Protein AF-A0A933VIP7-F1 (afdb_monomer_lite)

pLDDT: mean 84.83, std 12.16, range [36.06, 98.44]

Radius of gyration: 21.1 Å; chains: 1; bounding box: 60×35×62 Å

Structure (mmCIF, N/CA/C/O backbone):
data_AF-A0A933VIP7-F1
#
_entry.id   AF-A0A933VIP7-F1
#
loop_
_atom_site.group_PDB
_atom_site.id
_atom_site.type_symbol
_atom_site.label_atom_id
_atom_site.label_alt_id
_atom_site.label_comp_id
_atom_site.label_asym_id
_atom_site.label_entity_id
_atom_site.label_seq_id
_atom_site.pdbx_PDB_ins_code
_atom_site.Cartn_x
_atom_site.Cartn_y
_atom_site.Cartn_z
_atom_site.occupancy
_atom_site.B_iso_or_equiv
_atom_site.auth_seq_id
_atom_site.auth_comp_id
_atom_site.auth_asym_id
_atom_site.auth_atom_id
_atom_site.pdbx_PDB_model_num
ATOM 1 N N . MET A 1 1 ? 16.934 -2.706 -34.274 1.00 62.00 1 MET A N 1
ATOM 2 C CA . MET A 1 1 ? 16.932 -4.120 -33.848 1.00 62.00 1 MET A CA 1
ATOM 3 C C . MET A 1 1 ? 16.064 -4.159 -32.604 1.00 62.00 1 MET A C 1
ATOM 5 O O . MET A 1 1 ? 16.19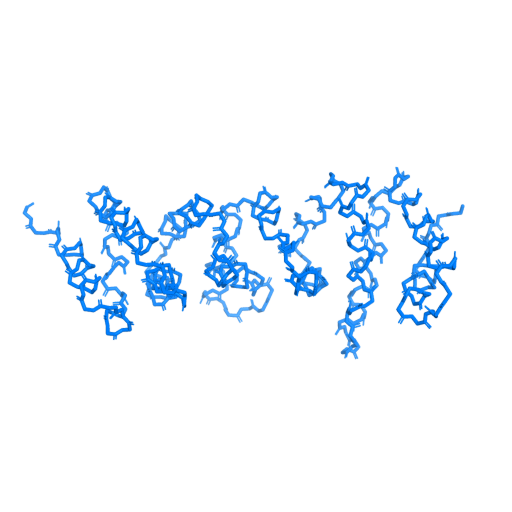1 -3.220 -31.832 1.00 62.00 1 MET A O 1
ATOM 9 N N . ALA A 1 2 ? 15.119 -5.093 -32.472 1.00 72.69 2 ALA A N 1
ATOM 10 C CA . ALA A 1 2 ? 14.344 -5.194 -31.230 1.00 72.69 2 ALA A CA 1
ATOM 11 C C . ALA A 1 2 ? 15.287 -5.628 -30.100 1.00 72.69 2 ALA A C 1
ATOM 13 O O . ALA A 1 2 ? 16.163 -6.455 -30.360 1.00 72.69 2 ALA A O 1
ATOM 14 N N . LEU A 1 3 ? 15.144 -5.050 -28.905 1.00 76.44 3 LEU A N 1
ATOM 15 C CA . LEU A 1 3 ? 15.930 -5.450 -27.739 1.00 76.44 3 LEU A CA 1
ATOM 16 C C . LEU A 1 3 ? 15.613 -6.912 -27.414 1.00 76.44 3 LEU A C 1
ATOM 18 O O . LEU A 1 3 ? 14.462 -7.240 -27.169 1.00 76.44 3 LEU A O 1
ATOM 22 N N . ASP A 1 4 ? 16.586 -7.809 -27.443 1.00 82.88 4 ASP A N 1
ATOM 23 C CA . ASP A 1 4 ? 16.390 -9.159 -26.917 1.00 82.88 4 ASP A CA 1
ATOM 24 C C . ASP A 1 4 ? 16.966 -9.257 -25.504 1.00 82.88 4 ASP A C 1
ATOM 26 O O . ASP A 1 4 ? 17.589 -8.324 -24.995 1.00 82.88 4 ASP A O 1
ATOM 30 N N . ARG A 1 5 ? 16.736 -10.394 -24.850 1.00 75.88 5 ARG A N 1
ATOM 31 C CA . ARG A 1 5 ? 17.234 -10.635 -23.500 1.00 75.88 5 ARG A CA 1
ATOM 32 C C . ARG A 1 5 ? 18.752 -10.515 -23.411 1.00 75.88 5 ARG A C 1
ATOM 34 O O . ARG A 1 5 ? 19.242 -9.890 -22.485 1.00 75.88 5 ARG A O 1
ATOM 41 N N . THR A 1 6 ? 19.493 -11.095 -24.355 1.00 82.38 6 THR A N 1
ATOM 42 C CA . THR A 1 6 ? 20.961 -11.029 -24.336 1.00 82.38 6 THR A CA 1
ATOM 43 C C . THR A 1 6 ? 21.427 -9.581 -24.346 1.00 82.38 6 THR A C 1
ATOM 45 O O . THR A 1 6 ? 22.337 -9.224 -23.602 1.00 82.38 6 THR A O 1
ATOM 48 N N . ARG A 1 7 ? 20.760 -8.729 -25.128 1.00 82.38 7 ARG A N 1
ATOM 49 C CA . ARG A 1 7 ? 21.041 -7.301 -25.133 1.00 82.38 7 ARG A CA 1
ATOM 50 C C . ARG A 1 7 ? 20.606 -6.609 -23.840 1.00 82.38 7 ARG A C 1
ATOM 52 O O . ARG A 1 7 ? 21.348 -5.758 -23.370 1.00 82.38 7 ARG A O 1
ATOM 59 N N . LEU A 1 8 ? 19.461 -6.964 -23.252 1.00 75.94 8 LEU A N 1
ATOM 60 C CA . LEU A 1 8 ? 19.048 -6.428 -21.948 1.00 75.94 8 LEU A CA 1
ATOM 61 C C . LEU A 1 8 ? 20.066 -6.781 -20.854 1.00 75.94 8 LEU A C 1
ATOM 63 O O . LEU A 1 8 ? 20.499 -5.885 -20.138 1.00 75.94 8 LEU A O 1
ATOM 67 N N . ASP A 1 9 ? 20.495 -8.042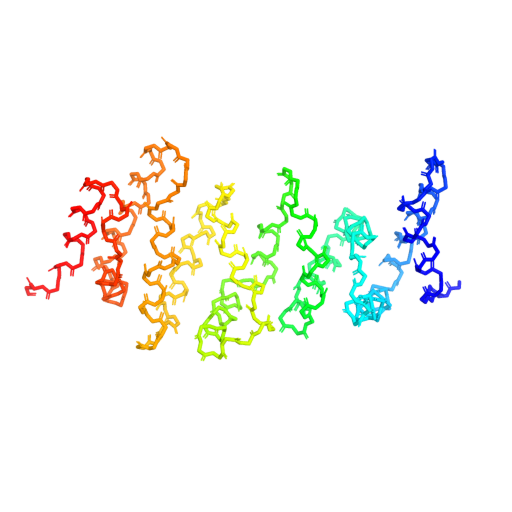 -20.778 1.00 76.94 9 ASP A N 1
ATOM 68 C CA . ASP A 1 9 ? 21.509 -8.506 -19.829 1.00 76.94 9 ASP A CA 1
ATOM 69 C C . ASP A 1 9 ? 22.816 -7.719 -20.027 1.00 76.94 9 ASP A C 1
ATOM 71 O O . ASP A 1 9 ? 23.388 -7.207 -19.069 1.00 76.94 9 ASP A O 1
ATOM 75 N N . GLU A 1 10 ? 23.277 -7.542 -21.270 1.00 78.81 10 GLU A N 1
ATOM 76 C CA . GLU A 1 10 ? 24.458 -6.717 -21.559 1.00 78.81 10 GLU A CA 1
ATOM 77 C C . GLU A 1 10 ? 24.317 -5.276 -21.056 1.00 78.81 10 GLU A C 1
ATOM 79 O O . GLU A 1 10 ? 25.296 -4.715 -20.573 1.00 78.81 10 GLU A O 1
ATOM 84 N N . LEU A 1 11 ? 23.136 -4.667 -21.183 1.00 74.81 11 LEU A N 1
ATOM 85 C CA . LEU A 1 11 ? 22.896 -3.286 -20.760 1.00 74.81 11 LEU A CA 1
ATOM 86 C C . LEU A 1 11 ? 22.838 -3.171 -19.229 1.00 74.81 11 LEU A C 1
ATOM 88 O O . LEU A 1 11 ? 23.508 -2.308 -18.672 1.00 74.81 11 LEU A O 1
ATOM 92 N N . VAL A 1 12 ? 22.127 -4.089 -18.566 1.00 70.06 12 VAL A N 1
ATOM 93 C CA . VAL A 1 12 ? 22.031 -4.195 -17.098 1.00 70.06 12 VAL A CA 1
ATOM 94 C C . VAL A 1 12 ? 23.409 -4.405 -16.465 1.00 70.06 12 VAL A C 1
ATOM 96 O O . VAL A 1 12 ? 23.805 -3.700 -15.540 1.00 70.06 12 VAL A O 1
ATOM 99 N N . TRP A 1 13 ? 24.191 -5.352 -16.988 1.00 65.88 13 TRP A N 1
ATOM 100 C CA . TRP A 1 13 ? 25.504 -5.677 -16.427 1.00 65.88 13 TRP A CA 1
ATOM 101 C C . TRP A 1 13 ? 26.582 -4.645 -16.763 1.00 65.88 13 TRP A C 1
ATOM 103 O O . TRP A 1 13 ? 27.585 -4.567 -16.054 1.00 65.88 13 TRP A O 1
ATOM 113 N N . VAL A 1 14 ? 26.405 -3.855 -17.828 1.00 62.62 14 VAL A N 1
ATOM 114 C CA . VAL A 1 14 ? 27.278 -2.708 -18.107 1.00 62.62 14 VAL A CA 1
ATOM 115 C C . VAL A 1 14 ? 27.127 -1.640 -17.033 1.00 62.62 14 VAL A C 1
ATOM 117 O O . VAL A 1 14 ? 28.137 -1.061 -16.663 1.00 62.62 14 VAL A O 1
ATOM 120 N N . GLU A 1 15 ? 25.929 -1.417 -16.506 1.00 56.62 15 GLU A N 1
ATOM 121 C CA . GLU A 1 15 ? 25.710 -0.468 -15.411 1.00 56.62 15 GLU A CA 1
ATOM 122 C C . GLU A 1 15 ? 26.200 -1.012 -14.064 1.00 56.62 15 GLU A C 1
ATOM 124 O O . GLU A 1 15 ? 26.902 -0.330 -13.330 1.00 56.62 15 GLU A O 1
ATOM 129 N N . ALA A 1 16 ? 25.938 -2.285 -13.763 1.00 58.78 16 ALA A N 1
ATOM 130 C CA . ALA A 1 16 ? 26.316 -2.854 -12.469 1.00 58.78 16 ALA A CA 1
ATOM 131 C C . ALA A 1 16 ? 27.841 -3.021 -12.253 1.00 58.78 16 ALA A C 1
ATOM 133 O O . ALA A 1 16 ? 28.280 -3.212 -11.118 1.00 58.78 16 ALA A O 1
ATOM 134 N N . LEU A 1 17 ? 28.660 -3.030 -13.317 1.00 55.44 17 LEU A N 1
ATOM 135 C CA . LEU A 1 17 ? 30.071 -3.462 -13.255 1.00 55.44 17 LEU A CA 1
ATOM 136 C C . LEU A 1 17 ? 31.086 -2.511 -13.916 1.00 55.44 17 LEU A C 1
ATOM 138 O O . LEU A 1 17 ? 32.272 -2.852 -13.975 1.00 55.44 17 LEU A O 1
ATOM 142 N N . SER A 1 18 ? 30.669 -1.367 -14.462 1.00 63.84 18 SER A N 1
ATOM 143 C CA . SER A 1 18 ? 31.554 -0.480 -15.228 1.00 63.84 18 SER A CA 1
ATOM 144 C C . SER A 1 18 ? 32.018 0.722 -14.405 1.00 63.84 18 SER A C 1
ATOM 146 O O . SER A 1 18 ? 31.216 1.530 -13.984 1.00 63.84 18 SER A O 1
ATOM 148 N N . ASP A 1 19 ? 33.331 0.940 -14.288 1.00 72.50 19 ASP A N 1
ATOM 149 C CA . ASP A 1 19 ? 33.866 2.237 -13.821 1.00 72.50 19 ASP A CA 1
ATOM 150 C C . ASP A 1 19 ? 33.808 3.328 -14.928 1.00 72.50 19 ASP A C 1
ATOM 152 O O . ASP A 1 19 ? 34.304 4.445 -14.756 1.00 72.50 19 ASP A O 1
ATOM 156 N N . ASP A 1 20 ? 33.272 2.998 -16.111 1.00 80.62 20 ASP A N 1
ATOM 157 C CA . ASP A 1 20 ? 33.180 3.877 -17.283 1.00 80.62 20 ASP A CA 1
ATOM 158 C C . ASP A 1 20 ? 31.765 4.449 -17.455 1.00 80.62 20 ASP A C 1
ATOM 160 O O . ASP A 1 20 ? 30.921 3.864 -18.141 1.00 80.62 20 ASP A O 1
ATOM 164 N N . GLN A 1 21 ? 31.563 5.647 -16.897 1.00 72.38 21 GLN A N 1
ATOM 165 C CA . GLN A 1 21 ? 30.331 6.441 -16.994 1.00 72.38 21 GLN A CA 1
ATOM 166 C C . GLN A 1 21 ? 29.826 6.607 -18.436 1.00 72.38 21 GLN A C 1
ATOM 168 O O . GLN A 1 21 ? 28.627 6.630 -18.685 1.00 72.38 21 GLN A O 1
ATOM 173 N N . THR A 1 22 ? 30.726 6.701 -19.423 1.00 76.62 22 THR A N 1
ATOM 174 C CA . THR A 1 22 ? 30.314 6.908 -20.825 1.00 76.62 22 THR A CA 1
ATOM 175 C C . THR A 1 22 ? 29.572 5.687 -21.361 1.00 76.62 22 THR A C 1
ATOM 177 O O . THR A 1 22 ? 28.673 5.802 -22.197 1.00 76.62 22 THR A O 1
ATOM 180 N N . ARG A 1 23 ? 29.971 4.498 -20.903 1.00 72.88 23 ARG A N 1
ATOM 181 C CA . ARG A 1 23 ? 29.375 3.233 -21.316 1.00 72.88 23 ARG A CA 1
ATOM 182 C C . ARG A 1 23 ? 28.020 3.013 -20.647 1.00 72.88 23 ARG A C 1
ATOM 184 O O . ARG A 1 23 ? 27.108 2.539 -21.322 1.00 72.88 23 ARG A O 1
ATOM 191 N N . GLU A 1 24 ? 27.893 3.399 -19.382 1.00 70.00 24 GLU A N 1
ATOM 192 C CA . GLU A 1 24 ? 26.621 3.417 -18.648 1.00 70.00 24 GLU A CA 1
ATOM 193 C C . GLU A 1 24 ? 25.622 4.365 -19.313 1.00 70.00 24 GLU A C 1
ATOM 195 O O . GLU A 1 24 ? 24.533 3.943 -19.691 1.00 70.00 24 GLU A O 1
ATOM 200 N N . ASP A 1 25 ? 26.028 5.610 -19.585 1.00 72.44 25 ASP A N 1
ATOM 201 C CA . ASP A 1 25 ? 25.178 6.612 -20.235 1.00 72.44 25 ASP A CA 1
ATOM 202 C C . ASP A 1 25 ? 24.679 6.129 -21.610 1.00 72.44 25 ASP A C 1
ATOM 204 O O . ASP A 1 25 ? 23.525 6.352 -21.988 1.00 72.44 25 ASP A O 1
ATOM 208 N N . ALA A 1 26 ? 25.538 5.443 -22.373 1.00 77.81 26 ALA A N 1
ATOM 209 C CA . ALA A 1 26 ? 25.178 4.874 -23.669 1.00 77.81 26 ALA A CA 1
ATOM 210 C C . ALA A 1 26 ? 24.206 3.691 -23.542 1.00 77.81 26 ALA A C 1
ATOM 212 O O . ALA A 1 26 ? 23.255 3.600 -24.323 1.00 77.81 26 ALA A O 1
ATOM 213 N N . ALA A 1 27 ? 24.429 2.803 -22.567 1.00 75.75 27 ALA A N 1
ATOM 214 C CA . ALA A 1 27 ? 23.532 1.688 -22.292 1.00 75.75 27 ALA A CA 1
ATOM 215 C C . ALA A 1 27 ? 22.149 2.191 -21.859 1.00 75.75 27 ALA A C 1
ATOM 217 O O . ALA A 1 27 ? 21.120 1.759 -22.382 1.00 75.75 27 ALA A O 1
ATOM 218 N N . MET A 1 28 ? 22.139 3.198 -20.990 1.00 72.56 28 MET A N 1
ATOM 219 C CA . MET A 1 28 ? 20.933 3.842 -20.512 1.00 72.56 28 MET A CA 1
ATOM 220 C C . MET A 1 28 ? 20.160 4.516 -21.648 1.00 72.56 28 MET A C 1
ATOM 222 O O . MET A 1 28 ? 18.957 4.313 -21.802 1.00 72.56 28 MET A O 1
ATOM 226 N N . ALA A 1 29 ? 20.845 5.258 -22.522 1.00 79.00 29 ALA A N 1
ATOM 227 C CA . ALA A 1 29 ? 20.218 5.871 -23.691 1.00 79.00 29 ALA A CA 1
ATOM 228 C C . ALA A 1 29 ? 19.562 4.834 -24.625 1.00 79.00 29 ALA A C 1
ATOM 230 O O . ALA A 1 29 ? 18.497 5.099 -25.190 1.00 79.00 29 ALA A O 1
ATOM 231 N N . GLU A 1 30 ? 20.164 3.650 -24.776 1.00 81.12 30 GLU A N 1
ATOM 232 C CA . GLU A 1 30 ? 19.599 2.552 -25.564 1.00 81.12 30 GLU A CA 1
ATOM 233 C C . GLU A 1 30 ? 18.343 1.960 -24.912 1.00 81.12 30 GLU A C 1
ATOM 235 O O . GLU A 1 30 ? 17.322 1.813 -25.592 1.00 81.12 30 GLU A O 1
ATOM 240 N N . LEU A 1 31 ? 18.372 1.708 -23.598 1.00 75.75 31 LEU A N 1
ATOM 241 C CA . LEU A 1 31 ? 17.200 1.262 -22.836 1.00 75.75 31 LEU A CA 1
ATOM 242 C C . LEU A 1 31 ? 16.044 2.258 -22.954 1.00 75.75 31 LEU A C 1
ATOM 244 O O . LEU A 1 31 ? 14.908 1.871 -23.229 1.00 75.75 31 LEU A O 1
ATOM 248 N N . MET A 1 32 ? 16.330 3.554 -22.827 1.00 74.94 32 MET A N 1
ATOM 249 C CA . MET A 1 32 ? 15.322 4.611 -22.951 1.00 74.94 32 MET A CA 1
ATOM 250 C C . MET A 1 32 ? 14.742 4.706 -24.362 1.00 74.94 32 MET A C 1
ATOM 252 O O . MET A 1 32 ? 13.537 4.931 -24.533 1.00 74.94 32 MET A O 1
ATOM 256 N N . ALA A 1 33 ? 15.565 4.481 -25.387 1.00 81.44 33 ALA A N 1
ATOM 257 C CA . ALA A 1 33 ? 15.099 4.412 -26.765 1.00 81.44 33 ALA A CA 1
ATOM 258 C C . ALA A 1 33 ? 14.208 3.183 -27.022 1.00 81.44 33 ALA A C 1
ATOM 260 O O . ALA A 1 33 ? 13.266 3.280 -27.813 1.00 81.44 33 ALA A O 1
ATOM 261 N N . GLU A 1 34 ? 14.470 2.039 -26.379 1.00 77.75 34 GLU A N 1
ATOM 262 C CA . GLU A 1 34 ? 13.590 0.863 -26.439 1.00 77.75 34 GLU A CA 1
ATOM 263 C C . GLU A 1 34 ? 12.271 1.104 -25.701 1.00 77.75 34 GLU A C 1
ATOM 265 O O . GLU A 1 34 ? 11.210 0.923 -26.297 1.00 77.75 34 GLU A O 1
ATOM 270 N N . ALA A 1 35 ? 12.331 1.594 -24.457 1.00 71.19 35 ALA A N 1
ATOM 271 C CA . ALA A 1 35 ? 11.160 1.884 -23.624 1.00 71.19 35 ALA A CA 1
ATOM 272 C C . ALA A 1 35 ? 10.173 2.825 -24.325 1.00 71.19 35 ALA A C 1
ATOM 274 O O . ALA A 1 35 ? 8.959 2.655 -24.244 1.00 71.19 35 ALA A O 1
ATOM 275 N N . THR A 1 36 ? 10.706 3.803 -25.060 1.00 76.62 36 THR A N 1
ATOM 276 C CA . THR A 1 36 ? 9.913 4.759 -25.843 1.00 76.62 36 THR A CA 1
ATOM 277 C C . THR A 1 36 ? 9.276 4.124 -27.081 1.00 76.62 36 THR A C 1
ATOM 279 O O . THR A 1 36 ? 8.239 4.590 -27.553 1.00 76.62 36 THR A O 1
ATOM 282 N N . ARG A 1 37 ? 9.900 3.089 -27.649 1.00 82.75 37 ARG A N 1
ATOM 283 C CA . ARG A 1 37 ? 9.469 2.476 -28.908 1.00 82.75 37 ARG A CA 1
ATOM 284 C C . ARG A 1 37 ? 8.394 1.421 -28.699 1.00 82.75 37 ARG A C 1
ATOM 286 O O . ARG A 1 37 ? 7.419 1.415 -29.445 1.00 82.75 37 ARG A O 1
ATOM 293 N N . ASP A 1 38 ? 8.609 0.521 -27.744 1.00 84.00 38 ASP A N 1
ATOM 294 C CA . ASP A 1 38 ? 7.741 -0.630 -27.506 1.00 84.00 38 ASP A CA 1
ATOM 295 C C . ASP A 1 38 ? 7.832 -1.078 -26.043 1.00 84.00 38 ASP A C 1
ATOM 297 O O . ASP A 1 38 ? 8.639 -1.925 -25.657 1.00 84.00 38 ASP A O 1
ATOM 301 N N . ILE A 1 39 ? 7.005 -0.456 -25.204 1.00 77.62 39 ILE A N 1
ATOM 302 C CA . ILE A 1 39 ? 7.029 -0.722 -23.770 1.00 77.62 39 ILE A CA 1
ATOM 303 C C . ILE A 1 39 ? 6.507 -2.113 -23.410 1.00 77.62 39 ILE A C 1
ATOM 305 O O . ILE A 1 39 ? 6.960 -2.697 -22.428 1.00 77.62 39 ILE A O 1
ATOM 309 N N . ASP A 1 40 ? 5.568 -2.650 -24.189 1.00 80.94 40 ASP A N 1
ATOM 310 C CA . ASP A 1 40 ? 5.009 -3.978 -23.937 1.00 80.94 40 ASP A CA 1
ATOM 311 C C . ASP A 1 40 ? 6.093 -5.035 -24.171 1.00 80.94 40 ASP A C 1
ATOM 313 O O . ASP A 1 40 ? 6.260 -5.949 -23.362 1.00 80.94 40 ASP A O 1
ATOM 317 N N . HIS A 1 41 ? 6.889 -4.850 -25.228 1.00 83.50 41 HIS A N 1
ATOM 318 C CA . HIS A 1 41 ? 8.067 -5.666 -25.491 1.00 83.50 41 HIS A CA 1
ATOM 319 C C . HIS A 1 41 ? 9.118 -5.537 -24.384 1.00 83.50 41 HIS A C 1
ATOM 321 O O . HIS A 1 41 ? 9.523 -6.551 -23.821 1.00 83.50 41 HIS A O 1
ATOM 327 N N . LEU A 1 42 ? 9.506 -4.317 -23.994 1.00 79.50 42 LEU A N 1
ATOM 328 C CA . LEU A 1 42 ? 10.475 -4.118 -22.907 1.00 79.50 42 LEU A CA 1
ATOM 329 C C . LEU A 1 42 ? 10.002 -4.751 -21.589 1.00 79.50 42 LEU A C 1
ATOM 331 O O . LEU A 1 42 ? 10.780 -5.408 -20.904 1.00 79.50 42 LEU A O 1
ATOM 335 N N . THR A 1 43 ? 8.718 -4.600 -21.265 1.00 79.94 43 THR A N 1
ATOM 336 C CA . THR A 1 43 ? 8.096 -5.214 -20.086 1.00 79.94 43 THR A CA 1
ATOM 337 C C . THR A 1 43 ? 8.198 -6.735 -20.137 1.00 79.94 43 THR A C 1
ATOM 339 O O . THR A 1 43 ? 8.566 -7.361 -19.146 1.00 79.94 43 THR A O 1
ATOM 342 N N . ALA A 1 44 ? 7.909 -7.344 -21.290 1.00 82.94 44 ALA A N 1
ATOM 343 C CA . ALA A 1 44 ? 8.020 -8.787 -21.461 1.00 82.94 44 ALA A CA 1
ATOM 344 C C . ALA A 1 44 ? 9.465 -9.278 -21.285 1.00 82.94 44 ALA A C 1
ATOM 346 O O . ALA A 1 44 ? 9.676 -10.280 -20.603 1.00 82.94 44 ALA A O 1
ATOM 347 N N . VAL A 1 45 ? 10.447 -8.564 -21.847 1.00 81.50 45 VAL A N 1
ATOM 348 C CA . VAL A 1 45 ? 11.872 -8.907 -21.701 1.00 81.50 45 VAL A CA 1
ATOM 349 C C . VAL A 1 45 ? 12.323 -8.756 -20.242 1.00 81.50 45 VAL A C 1
ATOM 351 O O . VAL A 1 45 ? 12.993 -9.647 -19.729 1.00 81.50 45 VAL A O 1
ATOM 354 N N . LEU A 1 46 ? 11.906 -7.692 -19.544 1.00 80.56 46 L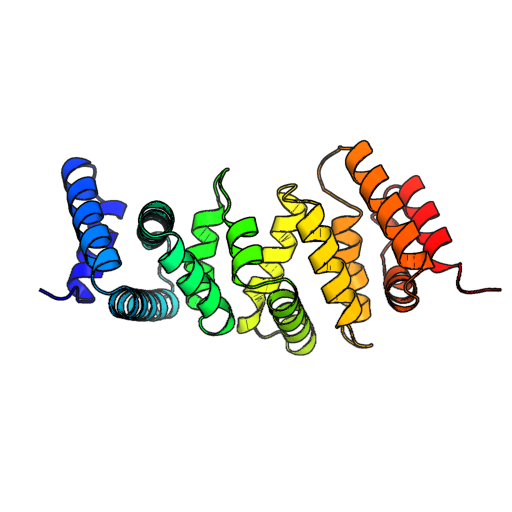EU A N 1
ATOM 355 C CA . LEU A 1 46 ? 12.204 -7.493 -18.119 1.00 80.56 46 LEU A CA 1
ATOM 356 C C . LEU A 1 46 ? 11.623 -8.602 -17.244 1.00 80.56 46 LEU A C 1
ATOM 358 O O . LEU A 1 46 ? 12.325 -9.153 -16.404 1.00 80.56 46 LEU A O 1
ATOM 362 N N . LEU A 1 47 ? 10.352 -8.953 -17.444 1.00 81.75 47 LEU A N 1
ATOM 363 C CA . LEU A 1 47 ? 9.707 -10.011 -16.668 1.00 81.75 47 LEU A CA 1
ATOM 364 C C . LEU A 1 47 ? 10.350 -11.379 -16.911 1.00 81.75 47 LEU A C 1
ATOM 366 O O . LEU A 1 47 ? 10.489 -12.155 -15.968 1.00 81.75 47 LEU A O 1
ATOM 370 N N . ASP A 1 48 ? 10.736 -11.682 -18.152 1.00 82.44 48 ASP A N 1
ATOM 371 C CA . ASP A 1 48 ? 11.456 -12.918 -18.478 1.00 82.44 48 ASP A CA 1
ATOM 372 C C . ASP A 1 48 ? 12.789 -12.988 -17.722 1.00 82.44 48 ASP A C 1
ATOM 374 O O . ASP A 1 48 ? 13.069 -13.972 -17.035 1.00 82.44 48 ASP A O 1
ATOM 378 N N . ALA A 1 49 ? 13.548 -11.891 -17.752 1.00 79.12 49 ALA A N 1
ATOM 379 C CA . ALA A 1 49 ? 14.838 -11.783 -17.088 1.00 79.12 49 ALA A CA 1
ATOM 380 C C . ALA A 1 49 ? 14.717 -11.881 -15.548 1.00 79.12 49 ALA A C 1
ATOM 382 O O . ALA A 1 49 ? 15.449 -12.639 -14.908 1.00 79.12 49 ALA A O 1
ATOM 383 N N . LEU A 1 50 ? 13.730 -11.205 -14.947 1.00 79.69 50 LEU A N 1
ATOM 384 C CA . LEU A 1 50 ? 13.467 -11.250 -13.502 1.00 79.69 50 LEU A CA 1
ATOM 385 C C . LEU A 1 50 ? 13.080 -12.648 -13.007 1.00 79.69 50 LEU A C 1
ATOM 387 O O . LEU A 1 50 ? 13.579 -13.106 -11.977 1.00 79.69 50 LEU A O 1
ATOM 391 N N . ARG A 1 51 ? 12.209 -13.355 -13.737 1.00 80.69 51 ARG A N 1
ATOM 392 C CA . ARG A 1 51 ? 11.758 -14.704 -13.351 1.00 80.69 51 ARG A CA 1
ATOM 393 C C . ARG A 1 51 ? 12.916 -15.693 -13.264 1.00 80.69 51 ARG A C 1
ATOM 395 O O . ARG A 1 51 ? 12.925 -16.557 -12.387 1.00 80.69 51 ARG A O 1
ATOM 402 N N . GLU A 1 52 ? 13.895 -15.577 -14.150 1.00 77.56 52 GLU A N 1
ATOM 403 C CA . GLU A 1 52 ? 15.064 -16.449 -14.133 1.00 77.56 52 GLU A CA 1
ATOM 404 C C . GLU A 1 52 ? 16.078 -16.068 -13.057 1.00 77.56 52 GLU A C 1
ATOM 406 O O . GLU A 1 52 ? 16.618 -16.965 -12.408 1.00 77.56 52 GLU A O 1
ATOM 411 N N . THR A 1 53 ? 16.304 -14.770 -12.823 1.00 74.25 53 THR A N 1
ATOM 412 C CA . THR A 1 53 ? 17.163 -14.298 -11.725 1.00 74.25 53 THR A CA 1
ATOM 413 C C . THR A 1 53 ? 16.629 -14.778 -10.374 1.00 74.25 53 THR A C 1
ATOM 415 O O . THR A 1 53 ? 17.384 -15.371 -9.598 1.00 74.25 53 THR A O 1
ATOM 418 N N . ASN A 1 54 ? 15.317 -14.655 -10.143 1.00 68.38 54 ASN A N 1
ATOM 419 C CA . ASN A 1 54 ? 14.664 -15.161 -8.935 1.00 68.38 54 ASN A CA 1
ATOM 420 C C . ASN A 1 54 ? 14.733 -16.692 -8.824 1.00 68.38 54 ASN A C 1
ATOM 422 O O . ASN A 1 54 ? 14.978 -17.227 -7.743 1.00 68.38 54 ASN A O 1
ATOM 426 N N . GLY A 1 55 ? 14.580 -17.420 -9.937 1.00 67.06 55 GLY A N 1
ATOM 427 C CA . GLY A 1 55 ? 14.728 -18.880 -9.959 1.00 67.06 55 GLY A CA 1
ATOM 428 C C . GLY A 1 55 ? 16.152 -19.368 -9.660 1.00 67.06 55 GLY A C 1
ATOM 429 O O . GLY A 1 55 ? 16.330 -20.497 -9.199 1.00 67.06 55 GLY A O 1
ATOM 430 N N . ALA A 1 56 ? 17.161 -18.529 -9.903 1.00 64.94 56 ALA A N 1
ATOM 431 C CA . ALA A 1 56 ? 18.569 -18.836 -9.675 1.00 64.94 56 ALA A CA 1
ATOM 432 C C . ALA A 1 56 ? 19.079 -18.432 -8.277 1.00 64.94 56 ALA A C 1
ATOM 434 O O . ALA A 1 56 ? 20.205 -18.790 -7.928 1.00 64.94 56 ALA A O 1
ATOM 435 N N . GLY A 1 57 ? 18.278 -17.711 -7.479 1.00 60.97 57 GLY A N 1
ATOM 436 C CA . GLY A 1 57 ? 18.722 -17.124 -6.208 1.00 60.97 57 GLY A CA 1
ATOM 437 C C . GLY A 1 57 ? 19.777 -16.028 -6.392 1.00 60.97 57 GLY A C 1
ATOM 438 O O . GLY A 1 57 ? 20.592 -15.803 -5.497 1.00 60.97 57 GLY A O 1
ATOM 439 N N . ASN A 1 58 ? 19.802 -15.402 -7.570 1.00 59.72 58 ASN A N 1
ATOM 440 C CA . ASN A 1 58 ? 20.726 -14.325 -7.897 1.00 59.72 58 ASN A CA 1
ATOM 441 C C . ASN A 1 58 ? 20.169 -12.982 -7.411 1.00 59.72 58 ASN A C 1
ATOM 443 O O . ASN A 1 58 ? 18.959 -12.803 -7.304 1.00 59.72 58 ASN A O 1
ATOM 447 N N . ASP A 1 59 ? 21.069 -12.042 -7.135 1.00 66.06 59 ASP A N 1
ATOM 448 C CA . ASP A 1 59 ? 20.716 -10.690 -6.712 1.00 66.06 59 ASP A CA 1
ATOM 449 C C . ASP A 1 59 ? 19.981 -9.939 -7.839 1.00 66.06 59 ASP A C 1
ATOM 451 O O . ASP A 1 59 ? 20.466 -9.873 -8.972 1.00 66.06 59 ASP A O 1
ATOM 455 N N . ALA A 1 60 ? 18.794 -9.407 -7.535 1.00 64.38 60 ALA A N 1
ATOM 456 C CA . ALA A 1 60 ? 17.985 -8.617 -8.463 1.00 64.38 60 ALA A CA 1
ATOM 457 C C . ALA A 1 60 ? 18.444 -7.148 -8.547 1.00 64.38 60 ALA A C 1
ATOM 459 O O . ALA A 1 60 ? 17.888 -6.389 -9.343 1.00 64.38 60 ALA A O 1
ATOM 460 N N . SER A 1 61 ? 19.479 -6.766 -7.790 1.00 66.69 61 SER A N 1
ATOM 461 C CA . SER A 1 61 ? 20.071 -5.421 -7.747 1.00 66.69 61 SER A CA 1
ATOM 462 C C . SER A 1 61 ? 20.615 -4.883 -9.073 1.00 66.69 61 SER A C 1
ATOM 464 O O . SER A 1 61 ? 21.048 -3.748 -9.109 1.00 66.69 61 SER A O 1
ATOM 466 N N . GLY A 1 62 ? 20.629 -5.655 -10.164 1.00 68.81 62 GLY A N 1
ATOM 467 C CA . GLY A 1 62 ? 20.942 -5.116 -11.494 1.00 68.81 62 GLY A CA 1
ATOM 468 C C . GLY A 1 62 ? 19.744 -4.453 -12.189 1.00 68.81 62 GLY A C 1
ATOM 469 O O . GLY A 1 62 ? 19.917 -3.656 -13.107 1.00 68.81 62 GLY A O 1
ATOM 470 N N . TYR A 1 63 ? 18.512 -4.794 -11.800 1.00 75.75 63 TYR A N 1
ATOM 471 C CA . TYR A 1 63 ? 17.304 -4.319 -12.489 1.00 75.75 63 TYR A CA 1
ATOM 472 C C . TYR A 1 63 ? 16.716 -3.044 -11.889 1.00 75.75 63 TYR A C 1
ATOM 474 O O . TYR A 1 63 ? 15.836 -2.439 -12.506 1.00 75.75 63 TYR A O 1
ATOM 482 N N . ASP A 1 64 ? 17.189 -2.629 -10.717 1.00 76.62 64 ASP A N 1
ATOM 483 C CA . ASP A 1 64 ? 16.776 -1.387 -10.072 1.00 76.62 64 ASP A CA 1
ATOM 484 C C . ASP A 1 64 ? 17.066 -0.192 -10.992 1.00 76.62 64 ASP A C 1
ATOM 486 O O . ASP A 1 64 ? 16.165 0.576 -11.313 1.00 76.62 64 ASP A O 1
ATOM 490 N N . ALA A 1 65 ? 18.264 -0.098 -11.555 1.00 73.88 65 ALA A N 1
ATOM 491 C CA . ALA A 1 65 ? 18.659 1.015 -12.392 1.00 73.88 65 ALA A CA 1
ATOM 492 C C . ALA A 1 65 ? 17.853 1.100 -13.699 1.00 73.88 65 ALA A C 1
ATOM 494 O O . ALA A 1 65 ? 17.452 2.188 -14.122 1.00 73.88 65 ALA A O 1
ATOM 495 N N . VAL A 1 66 ? 17.482 -0.048 -14.279 1.00 77.56 66 VAL A N 1
ATOM 496 C CA . VAL A 1 66 ? 16.568 -0.091 -15.431 1.00 77.56 66 VAL A CA 1
ATOM 497 C C . VAL A 1 66 ? 15.170 0.389 -15.051 1.00 77.56 66 VAL A C 1
ATOM 499 O O . VAL A 1 66 ? 14.560 1.165 -15.792 1.00 77.56 66 VAL A O 1
ATOM 502 N N . LEU A 1 67 ? 14.647 -0.042 -13.902 1.00 82.88 67 LEU A N 1
ATOM 503 C CA . LEU A 1 67 ? 13.344 0.403 -13.414 1.00 82.88 67 LEU A CA 1
ATOM 504 C C . LEU A 1 67 ? 13.348 1.902 -13.077 1.00 82.88 67 LEU A C 1
ATOM 506 O O . LEU A 1 67 ? 12.402 2.597 -13.449 1.00 82.88 67 LEU A O 1
ATOM 510 N N . GLU A 1 68 ? 14.415 2.426 -12.471 1.00 82.19 68 GLU A N 1
ATOM 511 C CA . GLU A 1 68 ? 14.577 3.859 -12.194 1.00 82.19 68 GLU A CA 1
ATOM 512 C C . GLU A 1 68 ? 14.643 4.674 -13.485 1.00 82.19 68 GLU A C 1
ATOM 514 O O . GLU A 1 68 ? 14.038 5.743 -13.605 1.00 82.19 68 GLU A O 1
ATOM 519 N N . ALA A 1 69 ? 15.339 4.160 -14.494 1.00 79.06 69 ALA A N 1
ATOM 520 C CA . ALA A 1 69 ? 15.395 4.794 -15.795 1.00 79.06 69 ALA A CA 1
ATOM 521 C C . ALA A 1 69 ? 14.021 4.856 -16.463 1.00 79.06 69 ALA A C 1
ATOM 523 O O . ALA A 1 69 ? 13.615 5.914 -16.955 1.00 79.06 69 ALA A O 1
ATOM 524 N N . ILE A 1 70 ? 13.268 3.751 -16.429 1.00 82.25 70 ILE A N 1
ATOM 525 C CA . ILE A 1 70 ? 11.893 3.708 -16.937 1.00 82.25 70 ILE A CA 1
ATOM 526 C C . ILE A 1 70 ? 11.015 4.690 -16.158 1.00 82.25 70 ILE A C 1
ATOM 528 O O . ILE A 1 70 ? 10.284 5.456 -16.787 1.00 82.25 70 ILE A O 1
ATOM 532 N N . ARG A 1 71 ? 11.125 4.729 -14.822 1.00 87.25 71 ARG A N 1
ATOM 533 C CA . ARG A 1 71 ? 10.403 5.679 -13.961 1.00 87.25 71 ARG A CA 1
ATOM 534 C C . ARG A 1 71 ? 10.653 7.124 -14.381 1.00 87.25 71 ARG A C 1
ATOM 536 O O . ARG A 1 71 ? 9.699 7.879 -14.559 1.00 87.25 71 ARG A O 1
ATOM 543 N N . ARG A 1 72 ? 11.913 7.501 -14.622 1.00 82.75 72 ARG A N 1
ATOM 544 C CA . ARG A 1 72 ? 12.297 8.871 -15.010 1.00 82.75 72 ARG A CA 1
ATOM 545 C C . ARG A 1 72 ? 11.897 9.239 -16.436 1.00 82.75 72 ARG A C 1
ATOM 547 O O . ARG A 1 72 ? 11.402 10.341 -16.664 1.00 82.75 72 ARG A O 1
ATOM 554 N N . ALA A 1 73 ? 12.140 8.363 -17.408 1.00 77.88 73 ALA A N 1
ATOM 555 C CA . ALA A 1 73 ? 11.945 8.702 -18.818 1.00 77.88 73 ALA A CA 1
ATOM 556 C C . ALA A 1 73 ? 10.523 8.450 -19.320 1.00 77.88 73 ALA A C 1
ATOM 558 O O . ALA A 1 73 ? 10.067 9.127 -20.242 1.00 77.88 73 ALA A O 1
ATOM 559 N N . GLN A 1 74 ? 9.832 7.463 -18.748 1.00 82.12 74 GLN A N 1
ATOM 560 C CA . GLN A 1 74 ? 8.507 7.023 -19.171 1.00 82.12 74 GLN A CA 1
ATOM 561 C C . GLN A 1 74 ? 7.609 6.741 -17.945 1.00 82.12 74 GLN A C 1
ATOM 563 O O . GLN A 1 74 ? 7.230 5.593 -17.709 1.00 82.12 74 GLN A O 1
ATOM 568 N N . PRO A 1 75 ? 7.169 7.763 -17.184 1.00 87.31 75 PRO A N 1
ATOM 569 C CA . PRO A 1 75 ? 6.352 7.554 -15.980 1.00 87.31 75 PRO A CA 1
ATOM 570 C C . PRO A 1 75 ? 5.069 6.745 -16.229 1.00 87.31 75 PRO A C 1
ATOM 572 O O . PRO A 1 75 ? 4.670 5.914 -15.419 1.00 87.31 75 PRO A O 1
ATOM 575 N N . ALA A 1 76 ? 4.435 6.928 -17.394 1.00 85.12 76 ALA A N 1
ATOM 576 C CA . ALA A 1 76 ? 3.252 6.156 -17.777 1.00 85.12 76 ALA A CA 1
ATOM 577 C C . ALA A 1 76 ? 3.560 4.663 -17.990 1.00 85.12 76 ALA A C 1
ATOM 579 O O . ALA A 1 76 ? 2.719 3.813 -17.710 1.00 85.12 76 ALA A O 1
ATOM 580 N N . ALA A 1 77 ? 4.757 4.337 -18.482 1.00 83.56 77 ALA A N 1
ATOM 581 C CA . ALA A 1 77 ? 5.219 2.963 -18.597 1.00 83.56 77 ALA A CA 1
ATOM 582 C C . ALA A 1 77 ? 5.488 2.347 -17.225 1.00 83.56 77 ALA A C 1
ATOM 584 O O . ALA A 1 77 ? 5.047 1.232 -16.959 1.00 83.56 77 ALA A O 1
ATOM 585 N N . PHE A 1 78 ? 6.158 3.095 -16.350 1.00 88.81 78 PHE A N 1
ATOM 586 C CA . PHE A 1 78 ? 6.409 2.664 -14.982 1.00 88.81 78 PHE A CA 1
ATOM 587 C C . PHE A 1 78 ? 5.101 2.382 -14.237 1.00 88.81 78 PHE A C 1
ATOM 589 O O . PHE A 1 78 ? 4.929 1.292 -13.707 1.00 88.81 78 PHE A O 1
ATOM 596 N N . ALA A 1 79 ? 4.108 3.271 -14.328 1.00 89.50 79 ALA A N 1
ATOM 597 C CA . ALA A 1 79 ? 2.781 3.033 -13.757 1.00 89.50 79 ALA A CA 1
ATOM 598 C C . ALA A 1 79 ? 2.116 1.742 -14.282 1.00 89.50 79 ALA A C 1
ATOM 600 O O . ALA A 1 79 ? 1.448 1.036 -13.528 1.00 89.50 79 ALA A O 1
ATOM 601 N N . ARG A 1 80 ? 2.319 1.386 -15.561 1.00 87.44 80 ARG A N 1
ATOM 602 C CA . ARG A 1 80 ? 1.841 0.106 -16.115 1.00 87.44 80 ARG A CA 1
ATOM 603 C C . ARG A 1 80 ? 2.602 -1.090 -15.548 1.00 87.44 80 ARG A C 1
ATOM 605 O O . ARG A 1 80 ? 1.970 -2.110 -15.300 1.00 87.44 80 ARG A O 1
ATOM 612 N N . LEU A 1 81 ? 3.913 -0.976 -15.325 1.00 89.19 81 LEU A N 1
ATOM 613 C CA . LEU A 1 81 ? 4.696 -2.010 -14.639 1.00 89.19 81 LEU A CA 1
ATOM 614 C C . LEU A 1 81 ? 4.176 -2.219 -13.217 1.00 89.19 81 LEU A C 1
ATOM 616 O O . LEU A 1 81 ? 3.905 -3.353 -12.835 1.00 89.19 81 LEU A O 1
ATOM 620 N N . LEU A 1 82 ? 3.930 -1.139 -12.472 1.00 91.50 82 LEU A N 1
ATOM 621 C CA . LEU A 1 82 ? 3.360 -1.219 -11.125 1.00 91.50 82 LEU A CA 1
ATOM 622 C C . LEU A 1 82 ? 2.040 -2.006 -11.116 1.00 91.50 82 LEU A C 1
ATOM 624 O O . LEU A 1 82 ? 1.850 -2.873 -10.271 1.00 91.50 82 LEU A O 1
ATOM 628 N N . GLN A 1 83 ? 1.172 -1.810 -12.114 1.00 92.44 83 GLN A N 1
ATOM 629 C CA . GLN A 1 83 ? -0.086 -2.561 -12.257 1.00 92.44 83 GLN A CA 1
ATOM 630 C C . GLN A 1 83 ? 0.081 -4.071 -12.495 1.00 92.44 83 GLN A C 1
ATOM 632 O O . GLN A 1 83 ? -0.887 -4.817 -12.337 1.00 92.44 83 GLN A O 1
ATOM 637 N N . LEU A 1 84 ? 1.277 -4.543 -12.859 1.00 91.88 84 LEU A N 1
ATOM 638 C CA . LEU A 1 84 ? 1.570 -5.968 -13.032 1.00 91.88 84 LEU A CA 1
ATOM 639 C C . LEU A 1 84 ? 2.003 -6.651 -11.733 1.00 91.88 84 LEU A C 1
ATOM 641 O O . LEU A 1 84 ? 1.909 -7.874 -11.655 1.00 91.88 84 LEU A O 1
ATOM 645 N N . VAL A 1 85 ? 2.398 -5.897 -10.701 1.00 92.88 85 VAL A N 1
ATOM 646 C CA . VAL A 1 85 ? 2.845 -6.436 -9.402 1.00 92.88 85 VAL A CA 1
ATOM 647 C C . VAL A 1 85 ? 1.881 -7.481 -8.812 1.00 92.88 85 VAL A C 1
ATOM 649 O O . VAL A 1 85 ? 2.351 -8.547 -8.413 1.00 92.88 85 VAL A O 1
ATOM 652 N N . PRO A 1 86 ? 0.541 -7.294 -8.819 1.00 93.62 86 PRO A N 1
ATOM 653 C CA . PRO A 1 86 ? -0.385 -8.296 -8.280 1.00 93.62 86 PRO A CA 1
ATOM 654 C C . PRO A 1 86 ? -0.365 -9.649 -9.009 1.00 93.62 86 PRO A C 1
ATOM 656 O O . PRO A 1 86 ? -0.880 -10.640 -8.486 1.00 93.62 86 PRO A O 1
ATOM 659 N N . HIS A 1 87 ? 0.168 -9.686 -10.230 1.00 92.69 87 HIS A N 1
ATOM 660 C CA . HIS A 1 87 ? 0.225 -10.865 -11.092 1.00 92.69 87 HIS A CA 1
ATOM 661 C C . HIS A 1 87 ? 1.646 -11.410 -11.261 1.00 92.69 87 HIS A C 1
ATOM 663 O O . HIS A 1 87 ? 1.803 -12.581 -11.599 1.00 92.69 87 HIS A O 1
ATOM 669 N N . GLU A 1 88 ? 2.661 -10.592 -10.988 1.00 90.62 88 GLU A N 1
ATOM 670 C CA . GLU A 1 88 ? 4.074 -10.896 -11.192 1.00 90.62 88 GLU A CA 1
ATOM 671 C C . GLU A 1 88 ? 4.884 -10.558 -9.927 1.00 90.62 88 GLU A C 1
ATOM 673 O O . GLU A 1 88 ? 5.546 -9.523 -9.884 1.00 90.62 88 GLU A O 1
ATOM 678 N N . PRO A 1 89 ? 4.879 -11.416 -8.887 1.00 82.50 89 PRO A N 1
ATOM 679 C CA . PRO A 1 89 ? 5.587 -11.138 -7.633 1.00 82.50 89 PRO A CA 1
ATOM 680 C C . PRO A 1 89 ? 7.089 -10.877 -7.806 1.00 82.50 89 PRO A C 1
ATOM 682 O O . PRO A 1 89 ? 7.652 -10.085 -7.068 1.00 82.50 89 PRO A O 1
ATOM 685 N N . ALA A 1 90 ? 7.727 -11.464 -8.825 1.00 83.00 90 ALA A N 1
ATOM 686 C CA . ALA A 1 90 ? 9.136 -11.205 -9.137 1.00 83.00 90 ALA A CA 1
ATOM 687 C C . ALA A 1 90 ? 9.421 -9.735 -9.499 1.00 83.00 90 ALA A C 1
ATOM 689 O O . ALA A 1 90 ? 10.539 -9.256 -9.332 1.00 83.00 90 ALA A O 1
ATOM 690 N N . LEU A 1 91 ? 8.410 -9.008 -9.986 1.00 86.88 91 LEU A N 1
ATOM 691 C CA . LEU A 1 91 ? 8.524 -7.574 -10.222 1.00 86.88 91 LEU A CA 1
ATOM 692 C C . LEU A 1 91 ? 8.589 -6.792 -8.906 1.00 86.88 91 LEU A C 1
ATOM 694 O O . LEU A 1 91 ? 9.256 -5.762 -8.856 1.00 86.88 91 LEU A O 1
ATOM 698 N N . TRP A 1 92 ? 7.930 -7.280 -7.849 1.00 88.88 92 TRP A N 1
ATOM 699 C CA . TRP A 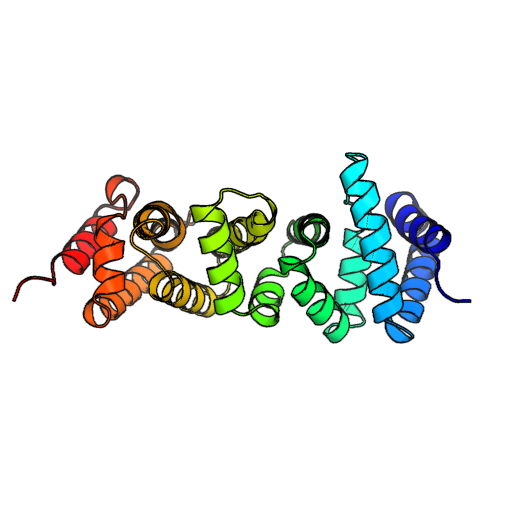1 92 ? 8.008 -6.652 -6.533 1.00 88.88 92 TRP A CA 1
ATOM 700 C C . TRP A 1 92 ? 9.429 -6.676 -5.988 1.00 88.88 92 TRP A C 1
ATOM 702 O O . TRP A 1 92 ? 9.894 -5.639 -5.542 1.00 88.88 92 TRP A O 1
ATOM 712 N N . ASP A 1 93 ? 10.141 -7.800 -6.093 1.00 83.31 93 ASP A N 1
ATOM 713 C CA . ASP A 1 93 ? 11.515 -7.900 -5.585 1.00 83.31 93 ASP A CA 1
ATOM 714 C C . ASP A 1 93 ? 12.429 -6.847 -6.227 1.00 83.31 93 ASP A C 1
ATOM 716 O O . ASP A 1 93 ? 13.194 -6.178 -5.538 1.00 83.31 93 ASP A O 1
ATOM 720 N N . ALA A 1 94 ? 12.295 -6.620 -7.537 1.00 82.25 94 ALA A N 1
ATOM 721 C CA . ALA A 1 94 ? 13.056 -5.592 -8.245 1.00 82.25 94 ALA A CA 1
ATOM 722 C C . ALA A 1 94 ? 12.646 -4.160 -7.848 1.00 82.25 94 ALA A C 1
ATOM 724 O O . ALA A 1 94 ? 13.500 -3.291 -7.679 1.00 82.25 94 ALA A O 1
ATOM 725 N N . LEU A 1 95 ? 11.345 -3.911 -7.660 1.00 84.25 95 LEU A N 1
ATOM 726 C CA . LEU A 1 95 ? 10.830 -2.621 -7.185 1.00 84.25 95 LEU A CA 1
ATOM 727 C C . LEU A 1 95 ? 11.191 -2.349 -5.718 1.00 84.25 95 LEU A C 1
ATOM 729 O O . LEU A 1 95 ? 11.382 -1.198 -5.336 1.00 84.25 95 LEU A O 1
ATOM 733 N N . TYR A 1 96 ? 11.307 -3.389 -4.896 1.00 81.69 96 TYR A N 1
ATOM 734 C CA . TYR A 1 96 ? 11.671 -3.287 -3.489 1.00 81.69 96 TYR A CA 1
ATOM 735 C C . TYR A 1 96 ? 13.088 -2.723 -3.329 1.00 81.69 96 TYR A C 1
ATOM 737 O O . TYR A 1 96 ? 13.332 -1.919 -2.435 1.00 81.69 96 TYR A O 1
ATOM 745 N N . PHE A 1 97 ? 14.026 -3.066 -4.218 1.00 72.75 97 PHE A N 1
ATOM 746 C CA . PHE A 1 97 ? 15.382 -2.504 -4.166 1.00 72.75 97 PHE A CA 1
ATOM 747 C C . PHE A 1 97 ? 15.432 -1.009 -4.499 1.00 72.75 97 PHE A C 1
ATOM 749 O O . PHE A 1 97 ? 16.189 -0.276 -3.861 1.00 72.75 97 PHE A O 1
ATOM 756 N N . LEU A 1 98 ? 14.547 -0.522 -5.378 1.00 72.50 98 LEU A N 1
ATOM 757 C CA . LEU A 1 98 ? 14.373 0.919 -5.611 1.00 72.50 98 LEU A CA 1
ATOM 758 C C . LEU A 1 98 ? 13.918 1.693 -4.365 1.00 72.50 98 LEU A C 1
ATOM 760 O O . LEU A 1 98 ? 14.019 2.918 -4.322 1.00 72.50 98 LEU A O 1
ATOM 764 N N . ARG A 1 99 ? 13.427 0.992 -3.341 1.00 68.38 99 ARG A N 1
ATOM 765 C CA . ARG A 1 99 ? 12.881 1.576 -2.117 1.00 68.38 99 ARG A CA 1
ATOM 766 C C . ARG A 1 99 ? 13.935 2.030 -1.109 1.00 68.38 99 ARG A C 1
ATOM 768 O O . ARG A 1 99 ? 13.605 2.768 -0.189 1.00 68.38 99 ARG A O 1
ATOM 775 N N . ILE A 1 100 ? 15.194 1.608 -1.245 1.00 58.84 100 ILE A N 1
ATOM 776 C CA . ILE A 1 100 ? 16.238 1.836 -0.224 1.00 58.84 100 ILE A CA 1
ATOM 777 C C . ILE A 1 100 ? 16.773 3.300 -0.237 1.00 58.84 100 ILE A C 1
ATOM 779 O O . ILE A 1 100 ? 17.724 3.629 0.469 1.00 58.84 100 ILE A O 1
ATOM 783 N N . GLY A 1 101 ? 16.145 4.220 -0.983 1.00 62.59 101 GLY A N 1
ATOM 784 C CA . GLY A 1 101 ? 16.515 5.643 -1.064 1.00 62.59 101 GLY A CA 1
ATOM 785 C C . GLY A 1 101 ? 15.448 6.626 -0.554 1.00 62.59 101 GLY A C 1
ATOM 786 O O . GLY A 1 101 ? 14.297 6.261 -0.333 1.00 62.59 101 GLY A O 1
ATOM 787 N N . ASP A 1 102 ? 15.832 7.904 -0.420 1.00 59.22 102 ASP A N 1
ATOM 788 C CA . ASP A 1 102 ? 14.955 9.006 0.032 1.00 59.22 102 ASP A CA 1
ATOM 789 C C . ASP A 1 102 ? 13.729 9.237 -0.888 1.00 59.22 102 ASP A C 1
ATOM 791 O O . ASP A 1 102 ? 12.722 9.790 -0.448 1.00 59.22 102 ASP A O 1
ATOM 795 N N . ASP A 1 103 ? 13.785 8.763 -2.139 1.00 67.88 103 ASP A N 1
ATOM 796 C CA . ASP A 1 103 ? 12.733 8.887 -3.160 1.00 67.88 103 ASP A CA 1
ATOM 797 C C . ASP A 1 103 ? 11.946 7.574 -3.354 1.00 67.88 103 ASP A C 1
ATOM 799 O O . ASP A 1 103 ? 11.707 7.136 -4.482 1.00 67.88 103 ASP A O 1
ATOM 803 N N . SER A 1 104 ? 11.570 6.920 -2.251 1.00 74.69 104 SER A N 1
ATOM 804 C CA . SER A 1 104 ? 10.782 5.679 -2.269 1.00 74.69 104 SER A CA 1
ATOM 805 C C . SER A 1 104 ? 9.521 5.819 -3.148 1.00 74.69 104 SER A C 1
ATOM 807 O O . SER A 1 104 ? 8.709 6.721 -2.914 1.00 74.69 104 SER A O 1
ATOM 809 N N . PRO A 1 105 ? 9.288 4.916 -4.123 1.00 81.44 105 PRO A N 1
ATOM 810 C CA . PRO A 1 105 ? 8.155 5.003 -5.045 1.00 81.44 105 PRO A CA 1
ATOM 811 C C . PRO A 1 105 ? 6.824 4.561 -4.410 1.00 81.44 105 PRO A C 1
ATOM 813 O O . PRO A 1 105 ? 5.876 4.254 -5.128 1.00 81.44 105 PRO A O 1
ATOM 816 N N . ILE A 1 106 ? 6.715 4.484 -3.079 1.00 86.06 106 ILE A N 1
ATOM 817 C CA . ILE A 1 106 ? 5.531 3.929 -2.403 1.00 86.06 106 ILE A CA 1
ATOM 818 C C . ILE A 1 106 ? 4.258 4.721 -2.701 1.00 86.06 106 ILE A C 1
ATOM 820 O O . ILE A 1 106 ? 3.218 4.108 -2.934 1.00 86.06 106 ILE A O 1
ATOM 824 N N . SER A 1 107 ? 4.317 6.053 -2.778 1.00 85.81 107 SER A N 1
ATOM 825 C CA . SER A 1 107 ? 3.159 6.844 -3.218 1.00 85.81 107 SER A CA 1
ATOM 826 C C . SER A 1 107 ? 2.765 6.514 -4.661 1.00 85.81 107 SER A C 1
ATOM 828 O O . SER A 1 107 ? 1.588 6.300 -4.924 1.00 85.81 107 SER A O 1
ATOM 830 N N . GLU A 1 108 ? 3.731 6.365 -5.573 1.00 88.62 108 GLU A N 1
ATOM 831 C CA . GLU A 1 108 ? 3.478 5.967 -6.967 1.00 88.62 108 GLU A CA 1
ATOM 832 C C . GLU A 1 108 ? 2.872 4.556 -7.059 1.00 88.62 108 GLU A C 1
ATOM 834 O O . GLU A 1 108 ? 1.963 4.323 -7.855 1.00 88.62 108 GLU A O 1
ATOM 839 N N . ILE A 1 109 ? 3.339 3.620 -6.225 1.00 90.19 109 ILE A N 1
ATOM 840 C CA . ILE A 1 109 ? 2.794 2.260 -6.100 1.00 90.19 109 ILE A CA 1
ATOM 841 C C . ILE A 1 109 ? 1.342 2.314 -5.629 1.00 90.19 109 ILE A C 1
ATOM 843 O O . ILE A 1 109 ? 0.476 1.677 -6.236 1.00 90.19 109 ILE A O 1
ATOM 847 N N . ILE A 1 110 ? 1.060 3.083 -4.576 1.00 90.44 110 ILE A N 1
ATOM 848 C CA . ILE A 1 110 ? -0.293 3.230 -4.037 1.00 90.44 110 ILE A CA 1
ATOM 849 C C . ILE A 1 110 ? -1.213 3.899 -5.059 1.00 90.44 110 ILE A C 1
ATOM 851 O O . ILE A 1 110 ? -2.316 3.401 -5.277 1.00 90.44 110 ILE A O 1
ATOM 855 N N . ASP A 1 111 ? -0.759 4.947 -5.740 1.00 90.88 111 ASP A N 1
ATOM 856 C CA . ASP A 1 111 ? -1.527 5.638 -6.777 1.00 90.88 111 ASP A CA 1
ATOM 857 C C . ASP A 1 111 ? -1.815 4.725 -7.979 1.00 90.88 111 ASP A C 1
ATOM 859 O O . ASP A 1 111 ? -2.927 4.717 -8.515 1.00 90.88 111 ASP A O 1
ATOM 863 N N . ALA A 1 112 ? -0.833 3.924 -8.405 1.00 92.38 112 ALA A N 1
ATOM 864 C CA . ALA A 1 112 ? -0.972 3.037 -9.556 1.00 92.38 112 ALA A CA 1
ATOM 865 C C . ALA A 1 112 ? -1.879 1.829 -9.278 1.00 92.38 112 ALA A C 1
ATOM 867 O O . ALA A 1 112 ? -2.634 1.411 -10.164 1.00 92.38 112 ALA A O 1
ATOM 868 N N . LEU A 1 113 ? -1.795 1.252 -8.075 1.00 94.19 113 LEU A N 1
ATOM 869 C CA . LEU A 1 113 ? -2.551 0.059 -7.682 1.00 94.19 113 LEU A CA 1
ATOM 870 C C . LEU A 1 113 ? -3.917 0.391 -7.077 1.00 94.19 113 LEU A C 1
ATOM 872 O O . LEU A 1 113 ? -4.880 -0.361 -7.263 1.00 94.19 113 LEU A O 1
ATOM 876 N N . GLY A 1 114 ? -4.004 1.504 -6.356 1.00 95.12 114 GLY A N 1
ATOM 877 C CA . GLY A 1 114 ? -5.153 1.917 -5.564 1.00 95.12 114 GLY A CA 1
ATOM 878 C C . GLY A 1 114 ? -5.338 1.104 -4.278 1.00 95.12 114 GLY A C 1
ATOM 879 O O . GLY A 1 114 ? -4.995 -0.082 -4.187 1.00 95.12 114 GLY A O 1
ATOM 880 N N . ALA A 1 115 ? -5.979 1.728 -3.285 1.00 96.12 115 ALA A N 1
ATOM 881 C CA . ALA A 1 115 ? -6.208 1.133 -1.969 1.00 96.12 115 ALA A CA 1
ATOM 882 C C . ALA A 1 115 ? -6.958 -0.212 -2.026 1.00 96.12 115 ALA A C 1
ATOM 884 O O . ALA A 1 115 ? -6.634 -1.141 -1.288 1.00 96.12 115 ALA A O 1
ATOM 885 N N . ALA A 1 116 ? -7.934 -0.355 -2.930 1.00 97.25 116 ALA A N 1
ATOM 886 C CA . ALA A 1 116 ? -8.731 -1.578 -3.063 1.00 97.25 116 ALA A CA 1
ATOM 887 C C . ALA A 1 116 ? -7.909 -2.792 -3.532 1.00 97.25 116 ALA A C 1
ATOM 889 O O . ALA A 1 116 ? -8.174 -3.923 -3.118 1.00 97.25 116 ALA A O 1
ATOM 890 N N . THR A 1 117 ? -6.911 -2.583 -4.396 1.00 97.31 117 THR A N 1
ATOM 891 C CA . THR A 1 117 ? -6.036 -3.664 -4.872 1.00 97.31 117 THR A CA 1
ATOM 892 C C . THR A 1 117 ? -5.094 -4.109 -3.762 1.00 97.31 117 THR A C 1
ATOM 894 O O . THR A 1 117 ? -4.991 -5.308 -3.497 1.00 97.31 117 THR A O 1
ATOM 897 N N . ILE A 1 118 ? -4.473 -3.146 -3.075 1.00 97.12 118 ILE A N 1
ATOM 898 C CA . ILE A 1 118 ? -3.569 -3.404 -1.947 1.00 97.12 118 ILE A CA 1
ATOM 899 C C . ILE A 1 118 ? -4.321 -4.116 -0.823 1.00 97.12 118 ILE A C 1
ATOM 901 O O . ILE A 1 118 ? -3.883 -5.164 -0.359 1.00 97.12 118 ILE A O 1
ATOM 905 N N . SER A 1 119 ? -5.498 -3.612 -0.443 1.00 98.06 119 SER A N 1
ATOM 906 C CA . SER A 1 119 ? -6.325 -4.217 0.601 1.00 98.06 119 SER A CA 1
ATOM 907 C C . SER A 1 119 ? -6.704 -5.663 0.276 1.00 98.06 119 SER A C 1
ATOM 909 O O . SER A 1 119 ? -6.560 -6.551 1.119 1.00 98.06 119 SER A O 1
ATOM 911 N N . ARG A 1 120 ? -7.116 -5.943 -0.966 1.00 97.94 120 ARG A N 1
ATOM 912 C CA . ARG A 1 120 ? -7.441 -7.309 -1.396 1.00 97.94 120 ARG A CA 1
ATOM 913 C C . ARG A 1 120 ? -6.239 -8.241 -1.315 1.00 97.94 120 ARG A C 1
ATOM 915 O O . ARG A 1 120 ? -6.400 -9.383 -0.887 1.00 97.94 120 ARG A O 1
ATOM 922 N N . ALA A 1 121 ? -5.069 -7.779 -1.749 1.00 97.50 121 ALA A N 1
ATOM 923 C CA . ALA A 1 121 ? -3.840 -8.557 -1.681 1.00 97.50 121 ALA A CA 1
ATOM 924 C C . ALA A 1 121 ? -3.431 -8.815 -0.226 1.00 97.50 121 ALA A C 1
ATOM 926 O O . ALA A 1 121 ? -3.174 -9.962 0.124 1.00 97.50 121 ALA A O 1
ATOM 927 N N . TRP A 1 122 ? -3.498 -7.804 0.640 1.00 97.94 122 TRP A N 1
ATOM 928 C CA . TRP A 1 122 ? -3.233 -7.956 2.069 1.00 97.94 122 TRP A CA 1
ATOM 929 C C . TRP A 1 122 ? -4.163 -8.986 2.722 1.00 97.94 122 TRP A C 1
ATOM 931 O O . TRP A 1 122 ? -3.696 -9.938 3.342 1.00 97.94 122 TRP A O 1
ATOM 941 N N . HIS A 1 123 ? -5.480 -8.886 2.502 1.00 97.75 123 HIS A N 1
ATOM 942 C CA . HIS A 1 123 ? -6.443 -9.869 3.023 1.00 97.75 123 HIS A CA 1
ATOM 943 C C . HIS A 1 123 ? -6.234 -11.267 2.432 1.00 97.75 123 HIS A C 1
ATOM 945 O O . HIS A 1 123 ? -6.452 -12.275 3.105 1.00 97.75 123 HIS A O 1
ATOM 951 N N . ASN A 1 124 ? -5.821 -11.362 1.164 1.00 97.06 124 ASN A N 1
ATOM 952 C CA . ASN A 1 124 ? -5.461 -12.641 0.560 1.00 97.06 124 ASN A CA 1
ATOM 953 C C . ASN A 1 124 ? -4.228 -13.249 1.237 1.00 97.06 124 ASN A C 1
ATOM 955 O O . ASN A 1 124 ? -4.258 -14.434 1.571 1.00 97.06 124 ASN A O 1
ATOM 959 N N . TYR A 1 125 ? -3.186 -12.450 1.479 1.00 97.06 125 TYR A N 1
ATOM 960 C CA . TYR A 1 125 ? -2.019 -12.882 2.237 1.00 97.06 125 TYR A CA 1
ATOM 961 C C . TYR A 1 125 ? -2.425 -13.339 3.639 1.00 97.06 125 TYR A C 1
ATOM 963 O O . TYR A 1 125 ? -2.074 -14.437 4.044 1.00 97.06 125 TYR A O 1
ATOM 971 N N . GLU A 1 126 ? -3.233 -12.568 4.361 1.00 96.50 126 GLU A N 1
ATOM 972 C CA . GLU A 1 126 ? -3.617 -12.926 5.726 1.00 96.50 126 GLU A CA 1
ATOM 973 C C . GLU A 1 126 ? -4.381 -14.247 5.829 1.00 96.50 126 GLU A C 1
ATOM 975 O O . GLU A 1 126 ? -4.139 -15.021 6.755 1.00 96.50 126 GLU A O 1
ATOM 980 N N . ARG A 1 127 ? -5.236 -14.559 4.853 1.00 96.19 127 ARG A N 1
ATOM 981 C CA . ARG A 1 127 ? -5.974 -15.830 4.832 1.00 96.19 127 ARG A CA 1
ATOM 982 C C . ARG A 1 127 ? -5.133 -17.015 4.373 1.00 96.19 127 ARG A C 1
ATOM 984 O O . ARG A 1 127 ? -5.284 -18.117 4.889 1.00 96.19 127 ARG A O 1
ATOM 991 N N . THR A 1 128 ? -4.294 -16.813 3.361 1.00 96.38 128 THR A N 1
ATOM 992 C CA . THR A 1 128 ? -3.614 -17.920 2.661 1.00 96.38 128 THR A CA 1
ATOM 993 C C . THR A 1 128 ? -2.167 -18.114 3.093 1.00 96.38 128 THR A C 1
ATOM 995 O O . THR A 1 128 ? -1.633 -19.211 2.954 1.00 96.38 128 THR A O 1
ATOM 998 N N . LYS A 1 129 ? -1.541 -17.054 3.612 1.00 95.00 129 LYS A N 1
ATOM 999 C CA . LYS A 1 129 ? -0.104 -16.932 3.879 1.00 95.00 129 LYS A CA 1
ATOM 1000 C C . LYS A 1 129 ? 0.755 -17.283 2.658 1.00 95.00 129 LYS A C 1
ATOM 1002 O O . LYS A 1 129 ? 1.862 -17.783 2.799 1.00 95.00 129 LYS A O 1
ATOM 1007 N N . GLU A 1 130 ? 0.229 -17.044 1.455 1.00 94.06 130 GLU A N 1
ATOM 1008 C CA . GLU A 1 130 ? 0.955 -17.240 0.202 1.00 94.06 130 GLU A CA 1
ATOM 1009 C C . GLU A 1 130 ? 1.786 -15.999 -0.147 1.00 94.06 130 GLU A C 1
ATOM 1011 O O . GLU A 1 130 ? 1.242 -14.908 -0.347 1.00 94.06 130 GLU A O 1
ATOM 1016 N N . ASP A 1 131 ? 3.091 -16.195 -0.334 1.00 90.81 131 ASP A N 1
ATOM 1017 C CA . ASP A 1 131 ? 4.074 -15.131 -0.602 1.00 90.81 131 ASP A CA 1
ATOM 1018 C C . ASP A 1 131 ? 3.749 -14.266 -1.829 1.00 90.81 131 ASP A C 1
ATOM 1020 O O . ASP A 1 131 ? 4.164 -13.115 -1.912 1.00 90.81 131 ASP A O 1
ATOM 1024 N N . ARG A 1 132 ? 2.925 -14.754 -2.767 1.00 92.69 132 ARG A N 1
ATOM 1025 C CA . ARG A 1 132 ? 2.491 -13.972 -3.942 1.00 92.69 132 ARG A CA 1
ATOM 1026 C C . ARG A 1 132 ? 1.795 -12.652 -3.591 1.00 92.69 132 ARG A C 1
ATOM 1028 O O . ARG A 1 132 ? 1.659 -11.788 -4.451 1.00 92.69 132 ARG A O 1
ATOM 1035 N N . SER A 1 133 ? 1.272 -12.528 -2.373 1.00 95.25 133 SER A N 1
ATOM 1036 C CA . SER A 1 133 ? 0.620 -11.315 -1.874 1.00 95.25 133 SER A CA 1
ATOM 1037 C C . SER A 1 133 ? 1.446 -10.592 -0.804 1.00 95.25 133 SER A C 1
ATOM 1039 O O . SER A 1 133 ? 0.970 -9.601 -0.256 1.00 95.25 133 SER A O 1
ATOM 1041 N N . TRP A 1 134 ? 2.672 -11.054 -0.534 1.00 94.50 134 TRP A N 1
ATOM 1042 C CA . TRP A 1 134 ? 3.576 -10.454 0.449 1.00 94.50 134 TRP A CA 1
ATOM 1043 C C . TRP A 1 134 ? 3.901 -8.993 0.132 1.00 94.50 134 TRP A C 1
ATOM 1045 O O . TRP A 1 134 ? 3.988 -8.177 1.040 1.00 94.50 134 TRP A O 1
ATOM 1055 N N . TRP A 1 135 ? 3.953 -8.621 -1.149 1.00 94.25 135 TRP A N 1
ATOM 1056 C CA . TRP A 1 135 ? 4.180 -7.236 -1.570 1.00 94.25 135 TRP A CA 1
ATOM 1057 C C . TRP A 1 135 ? 3.228 -6.227 -0.905 1.00 94.25 135 TRP A C 1
ATOM 1059 O O . TRP A 1 135 ? 3.615 -5.101 -0.616 1.00 94.25 135 TRP A O 1
ATOM 1069 N N . ALA A 1 136 ? 1.983 -6.620 -0.612 1.00 95.56 136 ALA A N 1
ATOM 1070 C CA . ALA A 1 136 ? 1.022 -5.741 0.051 1.00 95.56 136 ALA A CA 1
ATOM 1071 C C . ALA A 1 136 ? 1.348 -5.523 1.539 1.00 95.56 136 ALA A C 1
ATOM 1073 O O . ALA A 1 136 ? 0.970 -4.495 2.101 1.00 95.56 136 ALA A O 1
ATOM 1074 N N . ILE A 1 137 ? 2.040 -6.478 2.171 1.00 94.88 137 ILE A N 1
ATOM 1075 C CA . ILE A 1 137 ? 2.577 -6.350 3.531 1.00 94.88 137 ILE A CA 1
ATOM 1076 C C . ILE A 1 137 ? 3.708 -5.328 3.531 1.00 94.88 137 ILE A C 1
ATOM 1078 O O . ILE A 1 137 ? 3.672 -4.400 4.335 1.00 94.88 137 ILE A O 1
ATOM 1082 N N . ASP A 1 138 ? 4.647 -5.452 2.592 1.00 92.25 138 ASP A N 1
ATOM 1083 C CA . ASP A 1 138 ? 5.768 -4.519 2.475 1.00 92.25 138 ASP A CA 1
ATOM 1084 C C . ASP A 1 138 ? 5.276 -3.084 2.230 1.00 92.25 138 ASP A C 1
ATOM 1086 O O . ASP A 1 138 ? 5.674 -2.182 2.959 1.00 92.25 138 ASP A O 1
ATOM 1090 N N . VAL A 1 139 ? 4.328 -2.881 1.301 1.00 91.81 139 VAL A N 1
ATOM 1091 C CA . VAL A 1 139 ? 3.733 -1.554 1.038 1.00 91.81 139 VAL A CA 1
ATOM 1092 C C . VAL A 1 139 ? 3.163 -0.912 2.309 1.00 91.81 139 VAL A C 1
ATOM 1094 O O . VAL A 1 139 ? 3.363 0.280 2.546 1.00 91.81 139 VAL A O 1
ATOM 1097 N N . LEU A 1 140 ? 2.444 -1.677 3.135 1.00 91.44 140 LEU A N 1
ATOM 1098 C CA . LEU A 1 140 ? 1.865 -1.168 4.385 1.00 91.44 140 LEU A CA 1
ATOM 1099 C C . LEU A 1 140 ? 2.918 -0.876 5.452 1.00 91.44 140 LEU A C 1
ATOM 1101 O O . LEU A 1 140 ? 2.810 0.122 6.171 1.00 91.44 140 LEU A O 1
ATOM 1105 N N . HIS A 1 141 ? 3.930 -1.735 5.549 1.00 88.69 141 HIS A N 1
ATOM 1106 C CA . HIS A 1 141 ? 5.041 -1.528 6.462 1.00 88.69 141 HIS A CA 1
ATOM 1107 C C . HIS A 1 141 ? 5.763 -0.212 6.139 1.00 88.69 141 HIS A C 1
ATOM 1109 O O . HIS A 1 141 ? 5.988 0.608 7.028 1.00 88.69 141 HIS A O 1
ATOM 1115 N N . ASP A 1 142 ? 6.009 0.069 4.861 1.00 86.62 142 ASP A N 1
ATOM 1116 C CA . ASP A 1 142 ? 6.705 1.292 4.443 1.00 86.62 142 ASP A CA 1
ATOM 1117 C C . ASP A 1 142 ? 5.916 2.555 4.686 1.00 86.62 142 ASP A C 1
ATOM 1119 O O . ASP A 1 142 ? 6.462 3.564 5.133 1.00 86.62 142 ASP A O 1
ATOM 1123 N N . LEU A 1 143 ? 4.613 2.490 4.416 1.00 86.69 143 LEU A N 1
ATOM 1124 C CA . LEU A 1 143 ? 3.690 3.583 4.681 1.00 86.69 143 LEU A CA 1
ATOM 1125 C C . LEU A 1 143 ? 3.687 3.972 6.166 1.00 86.69 143 LEU A C 1
ATOM 1127 O O . LEU A 1 143 ? 3.432 5.129 6.503 1.00 86.69 143 LEU A O 1
ATOM 1131 N N . THR A 1 144 ? 4.006 3.023 7.049 1.00 83.19 144 THR A N 1
ATOM 1132 C CA . THR A 1 144 ? 4.190 3.263 8.483 1.00 83.19 144 THR A CA 1
ATOM 1133 C C . THR A 1 144 ? 5.576 3.820 8.806 1.00 83.19 144 THR A C 1
ATOM 1135 O O . THR A 1 144 ? 5.671 4.816 9.526 1.00 83.19 144 THR A O 1
ATOM 1138 N N . VAL A 1 145 ? 6.641 3.190 8.301 1.00 79.81 145 VAL A N 1
ATOM 1139 C CA . VAL A 1 145 ? 8.030 3.473 8.707 1.00 79.81 145 VAL A CA 1
ATOM 1140 C C . VAL A 1 145 ? 8.538 4.810 8.170 1.00 79.81 145 VAL A C 1
ATOM 1142 O O . VAL A 1 145 ? 9.205 5.555 8.888 1.00 79.81 145 VAL A O 1
ATOM 1145 N N . HIS A 1 146 ? 8.217 5.146 6.924 1.00 73.88 146 HIS A N 1
ATOM 1146 C CA . HIS A 1 146 ? 8.832 6.280 6.231 1.00 73.88 146 HIS A CA 1
ATOM 1147 C C . HIS A 1 146 ? 8.010 7.576 6.302 1.00 73.88 146 HIS A C 1
ATOM 1149 O O . HIS A 1 146 ? 8.291 8.512 5.557 1.00 73.88 146 HIS A O 1
ATOM 1155 N N . ASP A 1 147 ? 7.015 7.638 7.201 1.00 65.12 147 ASP A N 1
ATOM 1156 C CA . ASP A 1 147 ? 6.101 8.783 7.389 1.00 65.12 147 ASP A CA 1
ATOM 1157 C C . ASP A 1 147 ? 5.601 9.352 6.048 1.00 65.12 147 ASP A C 1
ATOM 1159 O O . ASP A 1 147 ? 5.646 10.552 5.771 1.00 65.12 147 ASP A O 1
ATOM 1163 N N . HIS A 1 148 ? 5.194 8.433 5.171 1.00 69.81 148 HIS A N 1
ATOM 1164 C CA . HIS A 1 148 ? 4.648 8.736 3.857 1.00 69.81 148 HIS A CA 1
ATOM 1165 C C . HIS A 1 148 ? 3.285 9.447 3.974 1.00 69.81 148 HIS A C 1
ATOM 1167 O O . HIS A 1 148 ? 2.767 9.676 5.065 1.00 69.81 148 HIS A O 1
ATOM 1173 N N . ASP A 1 149 ? 2.698 9.809 2.830 1.00 86.81 149 ASP A N 1
ATOM 1174 C CA . ASP A 1 149 ? 1.427 10.536 2.732 1.00 86.81 149 ASP A CA 1
ATOM 1175 C C . ASP A 1 149 ? 0.346 10.000 3.699 1.00 86.81 149 ASP A C 1
ATOM 1177 O O . ASP A 1 149 ? -0.261 8.943 3.510 1.00 86.81 149 ASP A O 1
ATOM 1181 N N . GLU A 1 150 ? 0.093 10.777 4.753 1.00 89.38 150 GLU A N 1
ATOM 1182 C CA . GLU A 1 150 ? -0.870 10.468 5.809 1.00 89.38 150 GLU A CA 1
ATOM 1183 C C . GLU A 1 150 ? -2.307 10.324 5.272 1.00 89.38 150 GLU A C 1
ATOM 1185 O O . GLU A 1 150 ? -3.121 9.597 5.845 1.00 89.38 150 GLU A O 1
ATOM 1190 N N . GLY A 1 151 ? -2.640 11.008 4.174 1.00 91.94 151 GLY A N 1
ATOM 1191 C CA . GLY A 1 151 ? -3.920 10.864 3.488 1.00 91.94 151 GLY A CA 1
ATOM 1192 C C . GLY A 1 151 ? -4.072 9.478 2.868 1.00 91.94 151 GLY A C 1
ATOM 1193 O O . GLY A 1 151 ? -5.087 8.819 3.112 1.00 91.94 151 GLY A O 1
ATOM 1194 N N . LEU A 1 152 ? -3.044 9.015 2.151 1.00 91.00 152 LEU A N 1
ATOM 1195 C CA . LEU A 1 152 ? -3.012 7.671 1.562 1.00 91.00 152 LEU A CA 1
ATOM 1196 C C . LEU A 1 152 ? -3.057 6.578 2.636 1.00 91.00 152 LEU A C 1
ATOM 1198 O O . LEU A 1 152 ? -3.804 5.610 2.491 1.00 91.00 152 LEU A O 1
ATOM 1202 N N . HIS A 1 153 ? -2.335 6.751 3.749 1.00 92.31 153 HIS A N 1
ATOM 1203 C CA . HIS A 1 153 ? -2.388 5.809 4.873 1.00 9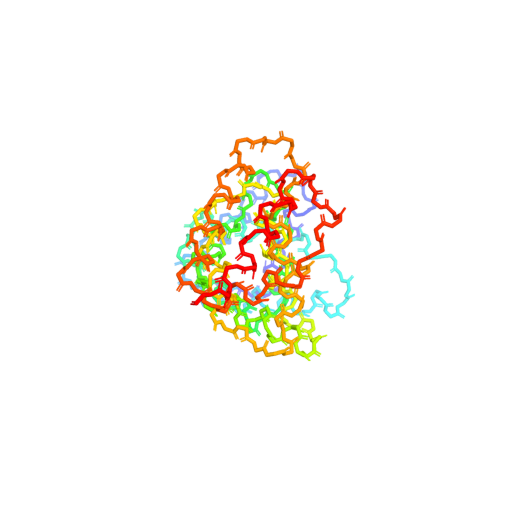2.31 153 HIS A CA 1
ATOM 1204 C C . HIS A 1 153 ? -3.812 5.681 5.429 1.00 92.31 153 HIS A C 1
ATOM 1206 O O . HIS A 1 153 ? -4.339 4.575 5.568 1.00 92.31 153 HIS A O 1
ATOM 1212 N N . ARG A 1 154 ? -4.490 6.806 5.673 1.00 95.38 154 ARG A N 1
ATOM 1213 C CA . ARG A 1 154 ? -5.880 6.816 6.157 1.00 95.38 154 ARG A CA 1
ATOM 1214 C C . ARG A 1 154 ? -6.850 6.166 5.178 1.00 95.38 154 ARG A C 1
ATOM 1216 O O . ARG A 1 154 ? -7.730 5.423 5.609 1.00 95.38 154 ARG A O 1
ATOM 1223 N N . GLU A 1 155 ? -6.712 6.453 3.886 1.00 95.81 155 GLU A N 1
ATOM 1224 C CA . GLU A 1 155 ? -7.539 5.848 2.840 1.00 95.81 155 GLU A CA 1
ATOM 1225 C C . GLU A 1 155 ? -7.372 4.326 2.816 1.00 95.81 155 GLU A C 1
ATOM 1227 O O . GLU A 1 155 ? -8.360 3.589 2.882 1.00 95.81 155 GLU A O 1
ATOM 1232 N N . LEU A 1 156 ? -6.125 3.853 2.798 1.00 96.25 156 LEU A N 1
ATOM 1233 C CA . LEU A 1 156 ? -5.817 2.431 2.772 1.00 96.25 156 LEU A CA 1
ATOM 1234 C C . LEU A 1 156 ? -6.301 1.715 4.039 1.00 96.25 156 LEU A C 1
ATOM 1236 O O . LEU A 1 156 ? -6.868 0.626 3.942 1.00 96.25 156 LEU A O 1
ATOM 1240 N N . LEU A 1 157 ? -6.167 2.336 5.214 1.00 97.31 157 LEU A N 1
ATOM 1241 C CA . LEU A 1 157 ? -6.664 1.766 6.465 1.00 97.31 157 LEU A CA 1
ATOM 1242 C C . LEU A 1 157 ? -8.192 1.618 6.462 1.00 97.31 157 LEU A C 1
ATOM 1244 O O . LEU A 1 157 ? -8.712 0.577 6.865 1.00 97.31 157 LEU A O 1
ATOM 1248 N N . LEU A 1 158 ? -8.925 2.624 5.972 1.00 98.00 158 LEU A N 1
ATOM 1249 C CA . LEU A 1 158 ? -10.382 2.531 5.835 1.00 98.00 158 LEU A CA 1
ATOM 1250 C C . LEU A 1 158 ? -10.788 1.437 4.845 1.00 98.00 158 LEU A C 1
ATOM 1252 O O . LEU A 1 158 ? -11.739 0.699 5.111 1.00 98.00 158 LEU A O 1
ATOM 1256 N N . GLN A 1 159 ? -10.057 1.292 3.739 1.00 98.38 159 GLN A N 1
ATOM 1257 C CA . GLN A 1 159 ? -10.304 0.220 2.781 1.00 98.38 159 GLN A CA 1
ATOM 1258 C C . GLN A 1 159 ? -10.051 -1.163 3.406 1.00 98.38 159 GLN A C 1
ATOM 1260 O O . GLN A 1 159 ? -10.895 -2.050 3.286 1.00 98.38 159 GLN A O 1
ATOM 1265 N N . LEU A 1 160 ? -8.952 -1.333 4.152 1.00 98.44 160 LEU A N 1
ATOM 1266 C CA . LEU A 1 160 ? -8.653 -2.564 4.893 1.00 98.44 160 LEU A CA 1
ATOM 1267 C C . LEU A 1 160 ? -9.765 -2.931 5.874 1.00 98.44 160 LEU A C 1
ATOM 1269 O O . LEU A 1 160 ? -10.202 -4.082 5.890 1.00 98.44 160 LEU A O 1
ATOM 1273 N N . VAL A 1 161 ? -10.254 -1.961 6.647 1.00 98.31 161 VAL A N 1
ATOM 1274 C CA . VAL A 1 161 ? -11.376 -2.161 7.574 1.00 98.31 161 VAL A CA 1
ATOM 1275 C C . VAL A 1 161 ? -12.642 -2.535 6.814 1.00 98.31 161 VAL A C 1
ATOM 1277 O O . VAL A 1 161 ? -13.315 -3.495 7.190 1.00 98.31 161 VAL A O 1
ATOM 1280 N N . SER A 1 162 ? -12.959 -1.833 5.724 1.00 98.31 162 SER A N 1
ATOM 1281 C CA . SER A 1 162 ? -14.121 -2.125 4.877 1.00 98.31 162 SER A CA 1
ATOM 1282 C C . SER A 1 162 ? -14.101 -3.561 4.349 1.00 98.31 162 SER A C 1
ATOM 1284 O O . SER A 1 162 ? -15.132 -4.234 4.390 1.00 98.31 162 SER A O 1
ATOM 1286 N N . ASP A 1 163 ? -12.933 -4.068 3.960 1.00 98.25 163 ASP A N 1
ATOM 1287 C CA . ASP A 1 163 ? -12.788 -5.390 3.339 1.00 98.25 163 ASP A CA 1
ATOM 1288 C C . ASP A 1 163 ? -12.546 -6.532 4.342 1.00 98.25 163 ASP A C 1
ATOM 1290 O O . ASP A 1 163 ? -12.649 -7.699 3.968 1.00 98.25 163 ASP A O 1
ATOM 1294 N N . ALA A 1 164 ? -12.276 -6.221 5.617 1.00 98.00 164 ALA A N 1
ATOM 1295 C CA . ALA A 1 164 ? -11.983 -7.227 6.641 1.00 98.00 164 ALA A CA 1
ATOM 1296 C C . ALA A 1 164 ? -13.147 -8.195 6.901 1.00 98.00 164 ALA A C 1
ATOM 1298 O O . ALA A 1 164 ? -14.311 -7.799 6.957 1.00 98.00 164 ALA A O 1
ATOM 1299 N N . ASP A 1 165 ? -12.839 -9.461 7.126 1.00 96.31 165 ASP A N 1
ATOM 1300 C CA . ASP A 1 165 ? -13.787 -10.449 7.637 1.00 96.31 165 ASP A CA 1
ATOM 1301 C C . ASP A 1 165 ? -13.411 -10.825 9.079 1.00 96.31 165 ASP A C 1
ATOM 1303 O O . ASP A 1 165 ? -12.466 -10.275 9.651 1.00 96.31 165 ASP A O 1
ATOM 1307 N N . ASP A 1 166 ? -14.170 -11.728 9.699 1.00 94.56 166 ASP A N 1
ATOM 1308 C CA . ASP A 1 166 ? -13.913 -12.155 11.080 1.00 94.56 166 ASP A CA 1
ATOM 1309 C C . ASP A 1 166 ? -12.530 -12.823 11.242 1.00 94.56 166 ASP A C 1
ATOM 1311 O O . ASP A 1 166 ? -11.978 -12.825 12.344 1.00 94.56 166 ASP A O 1
ATOM 1315 N N . GLU A 1 167 ? -11.959 -13.377 10.162 1.00 93.62 167 GLU A N 1
ATOM 1316 C CA . GLU A 1 167 ? -10.647 -14.033 10.177 1.00 93.62 167 GLU A CA 1
ATOM 1317 C C . GLU A 1 167 ? -9.511 -13.007 10.145 1.00 93.62 167 GLU A C 1
ATOM 1319 O O . GLU A 1 167 ? -8.557 -13.116 10.916 1.00 93.62 167 GLU A O 1
ATOM 1324 N N . THR A 1 168 ? -9.615 -11.988 9.289 1.00 96.75 168 THR A N 1
ATOM 1325 C CA . THR A 1 168 ? -8.544 -11.001 9.098 1.00 96.75 168 THR A CA 1
ATOM 1326 C C . THR A 1 168 ? -8.633 -9.805 10.044 1.00 96.75 168 THR A C 1
ATOM 1328 O O . THR A 1 168 ? -7.648 -9.086 10.219 1.00 96.75 168 THR A O 1
ATOM 1331 N N . MET A 1 169 ? -9.776 -9.591 10.707 1.00 96.56 169 MET A N 1
ATOM 1332 C CA . MET A 1 169 ? -9.990 -8.446 11.599 1.00 96.56 169 MET A CA 1
ATOM 1333 C C . MET A 1 169 ? -8.986 -8.364 12.754 1.00 96.56 169 MET A C 1
ATOM 1335 O O . MET A 1 169 ? -8.522 -7.272 13.083 1.00 96.56 169 MET A O 1
ATOM 1339 N N . TRP A 1 170 ? -8.635 -9.495 13.369 1.00 95.69 170 TRP A N 1
ATOM 1340 C CA . TRP A 1 170 ? -7.696 -9.505 14.494 1.00 95.69 170 TRP A CA 1
ATOM 1341 C C . TRP A 1 170 ? -6.270 -9.183 14.053 1.00 95.69 170 TRP A C 1
ATOM 1343 O O . TRP A 1 170 ? -5.591 -8.419 14.736 1.00 95.69 170 TRP A O 1
ATOM 1353 N N . THR A 1 171 ? -5.831 -9.690 12.897 1.00 96.69 171 THR A N 1
ATOM 1354 C CA . THR A 1 171 ? -4.518 -9.316 12.355 1.00 96.69 171 THR A CA 1
ATOM 1355 C C . THR A 1 171 ? -4.500 -7.867 11.883 1.00 96.69 171 THR A C 1
ATOM 1357 O O . THR A 1 171 ? -3.501 -7.181 12.059 1.00 96.69 171 THR A O 1
ATOM 1360 N N . LEU A 1 172 ? -5.613 -7.364 11.337 1.00 97.50 172 LEU A N 1
ATOM 1361 C CA . LEU A 1 172 ? -5.721 -5.958 10.947 1.00 97.50 172 LEU A CA 1
ATOM 1362 C C . LEU A 1 172 ? -5.540 -5.043 12.164 1.00 97.50 172 LEU A C 1
ATOM 1364 O O . LEU A 1 172 ? -4.874 -4.013 12.079 1.00 97.50 172 LEU A O 1
ATOM 1368 N N . ALA A 1 173 ? -6.119 -5.444 13.297 1.00 96.62 173 ALA A N 1
ATOM 1369 C CA . ALA A 1 173 ? -6.002 -4.722 14.550 1.00 96.62 173 ALA A CA 1
ATOM 1370 C C . ALA A 1 173 ? -4.572 -4.731 15.115 1.00 96.62 173 ALA A C 1
ATOM 1372 O O . ALA A 1 173 ? -4.103 -3.680 15.531 1.00 96.62 173 ALA A O 1
ATOM 1373 N N . ALA A 1 174 ? -3.905 -5.891 15.122 1.00 93.31 174 ALA A N 1
ATOM 1374 C CA . ALA A 1 174 ? -2.566 -6.069 15.697 1.00 93.31 174 ALA A CA 1
ATOM 1375 C C . ALA A 1 174 ? -1.407 -5.671 14.760 1.00 93.31 174 ALA A C 1
ATOM 1377 O O . ALA A 1 174 ? -0.262 -5.637 15.194 1.00 93.31 174 ALA A O 1
ATOM 1378 N N . GLY A 1 175 ? -1.687 -5.427 13.478 1.00 93.44 175 GLY A N 1
ATOM 1379 C CA . GLY A 1 175 ? -0.720 -4.940 12.494 1.00 93.44 175 GLY A CA 1
ATOM 1380 C C . GLY A 1 175 ? -1.087 -3.527 12.041 1.00 93.44 175 GLY A C 1
ATOM 1381 O O . GLY A 1 175 ? -0.899 -2.596 12.817 1.00 93.44 175 GLY A O 1
ATOM 1382 N N . PRO A 1 176 ? -1.699 -3.334 10.854 1.00 95.38 176 PRO A N 1
ATOM 1383 C CA . PRO A 1 176 ? -1.857 -2.005 10.256 1.00 95.38 176 PRO A CA 1
ATOM 1384 C C . PRO A 1 176 ? -2.495 -0.932 11.155 1.00 95.38 176 PRO A C 1
ATOM 1386 O O . PRO A 1 176 ? -2.085 0.224 11.116 1.00 95.38 176 PRO A O 1
ATOM 1389 N N . VAL A 1 177 ? -3.502 -1.275 11.971 1.00 95.81 177 VAL A N 1
ATOM 1390 C CA . VAL A 1 177 ? -4.123 -0.296 12.885 1.00 95.81 177 VAL A CA 1
ATOM 1391 C C . VAL A 1 177 ? -3.195 0.063 14.048 1.00 95.81 177 VAL A C 1
ATOM 1393 O O . VAL A 1 177 ? -3.132 1.229 14.439 1.00 95.81 177 VAL A O 1
ATOM 1396 N N . GLU A 1 178 ? -2.505 -0.921 14.619 1.00 93.81 178 GLU A N 1
ATOM 1397 C CA . GLU A 1 178 ? -1.547 -0.713 15.706 1.00 93.81 178 GLU A CA 1
ATOM 1398 C C . GLU A 1 178 ? -0.333 0.084 15.221 1.00 93.81 178 GLU A C 1
ATOM 1400 O O . GLU A 1 178 ? -0.002 1.108 15.817 1.00 93.81 178 GLU A O 1
ATOM 1405 N N . ASP A 1 179 ? 0.225 -0.309 14.078 1.00 91.81 179 ASP A N 1
ATOM 1406 C CA . ASP A 1 179 ? 1.331 0.351 13.384 1.00 91.81 179 ASP A CA 1
ATOM 1407 C C . ASP A 1 179 ? 1.012 1.828 13.093 1.00 91.81 179 ASP A C 1
ATOM 1409 O O . ASP A 1 179 ? 1.794 2.730 13.412 1.00 91.81 179 ASP A O 1
ATOM 1413 N N . PHE A 1 180 ? -0.196 2.118 12.596 1.00 92.75 180 PHE A N 1
ATOM 1414 C CA . PHE A 1 180 ? -0.661 3.491 12.385 1.00 92.75 180 PHE A CA 1
ATOM 1415 C C . PHE A 1 180 ? -0.646 4.315 13.686 1.00 92.75 180 PHE A C 1
ATOM 1417 O O . PHE A 1 180 ? -0.256 5.487 13.686 1.00 92.75 180 PHE A O 1
ATOM 1424 N N . LEU A 1 181 ? -1.031 3.707 14.811 1.00 92.06 181 LEU A N 1
ATOM 1425 C CA . LEU A 1 181 ? -1.090 4.333 16.136 1.00 92.06 181 LEU A CA 1
ATOM 1426 C C . LEU A 1 181 ? 0.256 4.348 16.883 1.00 92.06 181 LEU A C 1
ATOM 1428 O O . LEU A 1 181 ? 0.347 4.982 17.942 1.00 92.06 181 LEU A O 1
ATOM 1432 N N . GLN A 1 182 ? 1.289 3.698 16.340 1.00 85.81 182 GLN A N 1
ATOM 1433 C CA . GLN A 1 182 ? 2.622 3.580 16.928 1.00 85.81 182 GLN A CA 1
ATOM 1434 C C . GLN A 1 182 ? 3.742 3.827 15.891 1.00 85.81 182 GLN A C 1
ATOM 1436 O O . GLN A 1 182 ? 4.590 2.964 15.679 1.00 85.81 182 GLN A O 1
ATOM 1441 N N . PRO A 1 183 ? 3.832 5.022 15.277 1.00 68.00 183 PRO A N 1
ATOM 1442 C CA . PRO A 1 183 ? 4.987 5.369 14.483 1.00 68.00 183 PRO A CA 1
ATOM 1443 C C . PRO A 1 183 ? 6.218 5.367 15.389 1.00 68.00 183 PRO A C 1
ATOM 1445 O O . PRO A 1 183 ? 6.229 5.930 16.490 1.00 68.00 183 PRO A O 1
ATOM 1448 N N . GLU A 1 184 ? 7.274 4.746 14.886 1.00 66.00 184 GLU A N 1
ATOM 1449 C CA . GLU A 1 184 ? 8.574 4.622 15.544 1.00 66.00 184 GLU A CA 1
ATOM 1450 C C . GLU A 1 184 ? 9.227 5.999 15.804 1.00 66.00 184 GLU A C 1
ATOM 1452 O O . GLU A 1 184 ? 10.117 6.135 16.647 1.00 66.00 184 GLU A O 1
ATOM 1457 N N . ALA A 1 185 ? 8.742 7.056 15.139 1.00 55.31 185 ALA A N 1
ATOM 1458 C CA . ALA A 1 185 ? 9.208 8.427 15.282 1.00 55.31 185 ALA A CA 1
ATOM 1459 C C . ALA A 1 185 ? 8.432 9.227 16.349 1.00 55.31 185 ALA A C 1
ATOM 1461 O O . ALA A 1 185 ? 7.206 9.303 16.370 1.00 55.31 185 ALA A O 1
ATOM 1462 N N . ALA A 1 186 ? 9.181 9.929 17.204 1.00 57.81 186 ALA A N 1
ATOM 1463 C CA . ALA A 1 186 ? 8.742 10.718 18.361 1.00 57.81 186 ALA A CA 1
ATOM 1464 C C . ALA A 1 186 ? 7.845 11.954 18.070 1.00 57.81 186 ALA A C 1
ATOM 1466 O O . ALA A 1 186 ? 7.765 12.866 18.903 1.00 57.81 186 ALA A O 1
ATOM 1467 N N . ASN A 1 187 ? 7.168 12.022 16.919 1.00 82.69 187 ASN A N 1
ATOM 1468 C CA . ASN A 1 187 ? 6.299 13.136 16.551 1.00 82.69 187 ASN A CA 1
ATOM 1469 C C . ASN A 1 187 ? 4.946 13.039 17.278 1.00 82.69 187 ASN A C 1
ATOM 1471 O O . ASN A 1 187 ? 4.000 12.385 16.836 1.00 82.69 187 ASN A O 1
ATOM 1475 N N . ARG A 1 188 ? 4.854 13.709 18.434 1.00 86.69 188 ARG A N 1
ATOM 1476 C CA . ARG A 1 188 ? 3.630 13.740 19.249 1.00 86.69 188 ARG A CA 1
ATOM 1477 C C . ARG A 1 188 ? 2.427 14.315 18.502 1.00 86.69 188 ARG A C 1
ATOM 1479 O O . ARG A 1 188 ? 1.325 13.833 18.747 1.00 86.69 188 ARG A O 1
ATOM 1486 N N . ASP A 1 189 ? 2.634 15.291 17.623 1.00 89.69 189 ASP A N 1
ATOM 1487 C CA . ASP A 1 189 ? 1.549 15.970 16.907 1.00 89.69 189 ASP A CA 1
ATOM 1488 C C . ASP A 1 189 ? 0.951 15.068 15.823 1.00 89.69 189 ASP A C 1
ATOM 1490 O O . ASP A 1 189 ? -0.269 15.027 15.652 1.00 89.69 189 ASP A O 1
ATOM 1494 N N . LEU A 1 190 ? 1.793 14.281 15.144 1.00 87.88 190 LEU A N 1
ATOM 1495 C CA . LEU A 1 190 ? 1.331 13.255 14.209 1.00 87.88 190 LEU A CA 1
ATOM 1496 C C . LEU A 1 190 ? 0.470 12.215 14.931 1.00 87.88 190 LEU A C 1
ATOM 1498 O O . LEU A 1 190 ? -0.645 11.929 14.499 1.00 87.88 190 LEU A O 1
ATOM 1502 N N . ILE A 1 191 ? 0.939 11.716 16.078 1.00 90.75 191 ILE A N 1
ATOM 1503 C CA . ILE A 1 191 ? 0.163 10.776 16.893 1.00 90.75 191 ILE A CA 1
ATOM 1504 C C . ILE A 1 191 ? -1.170 11.353 17.337 1.00 90.75 191 ILE A C 1
ATOM 1506 O O . ILE A 1 191 ? -2.199 10.692 17.225 1.00 90.75 191 ILE A O 1
ATOM 1510 N N . GLU A 1 192 ? -1.171 12.595 17.805 1.00 92.69 192 GLU A N 1
ATOM 1511 C CA . GLU A 1 192 ? -2.396 13.273 18.209 1.00 92.69 192 GLU A CA 1
ATOM 1512 C C . GLU A 1 192 ? -3.396 13.382 17.045 1.00 92.69 192 GLU A C 1
ATOM 1514 O O . GLU A 1 192 ? -4.587 13.108 17.217 1.00 92.69 192 GLU A O 1
ATOM 1519 N N . SER A 1 193 ? -2.906 13.711 15.845 1.00 93.50 193 SER A N 1
ATOM 1520 C CA . SER A 1 193 ? -3.697 13.760 14.610 1.00 93.50 193 SER A CA 1
ATOM 1521 C C . SER A 1 193 ? -4.291 12.393 14.253 1.00 93.50 193 SER A C 1
ATOM 1523 O O . SER A 1 193 ? -5.491 12.296 13.984 1.00 93.50 193 SER A O 1
ATOM 1525 N N . ARG A 1 194 ? -3.484 11.325 14.304 1.00 94.12 194 ARG A N 1
ATOM 1526 C CA . ARG A 1 194 ? -3.903 9.948 13.992 1.00 94.12 194 ARG A CA 1
ATOM 1527 C C . ARG A 1 194 ? -4.955 9.419 14.956 1.00 94.12 194 ARG A C 1
ATOM 1529 O O . ARG A 1 194 ? -5.990 8.919 14.518 1.00 94.12 194 ARG A O 1
ATOM 1536 N N . VAL A 1 195 ? -4.736 9.584 16.261 1.00 95.62 195 VAL A N 1
ATOM 1537 C CA . VAL A 1 195 ? -5.684 9.134 17.292 1.00 95.62 195 VAL A CA 1
ATOM 1538 C C . VAL A 1 195 ? -6.997 9.902 17.190 1.00 95.62 195 VAL A C 1
ATOM 1540 O O . VAL A 1 195 ? -8.063 9.289 17.188 1.00 95.62 195 VAL A O 1
ATOM 1543 N N . SER A 1 196 ? -6.940 11.227 17.029 1.00 96.75 196 SER A N 1
ATOM 1544 C CA . SER A 1 196 ? -8.143 12.053 16.851 1.00 96.75 196 SER A CA 1
ATOM 1545 C C . SER A 1 196 ? -8.937 11.656 15.606 1.00 96.75 196 SER A C 1
ATOM 1547 O O . SER A 1 196 ? -10.171 11.638 15.625 1.00 96.75 196 SER A O 1
ATOM 1549 N N . TRP A 1 197 ? -8.243 11.309 14.520 1.00 97.19 197 TRP A N 1
ATOM 1550 C CA . TRP A 1 197 ? -8.882 10.803 13.312 1.00 97.19 197 TRP A CA 1
ATOM 1551 C C . TRP A 1 197 ? -9.536 9.431 13.547 1.00 97.19 197 TRP A C 1
ATOM 1553 O O . TRP A 1 197 ? -10.714 9.278 13.218 1.00 97.19 197 TRP A O 1
ATOM 1563 N N . ILE A 1 198 ? -8.846 8.474 14.183 1.00 97.12 198 ILE A N 1
ATOM 1564 C CA . ILE A 1 198 ? -9.406 7.153 14.529 1.00 97.12 198 ILE A CA 1
ATOM 1565 C C . ILE A 1 198 ? -10.658 7.282 15.402 1.00 97.12 198 ILE A C 1
ATOM 1567 O O . ILE A 1 198 ? -11.658 6.618 15.132 1.00 97.12 198 ILE A O 1
ATOM 1571 N N . GLU A 1 199 ? -10.654 8.153 16.412 1.00 97.44 199 GLU A N 1
ATOM 1572 C CA . GLU A 1 199 ? -11.822 8.388 17.270 1.00 97.44 199 GLU A CA 1
ATOM 1573 C C . GLU A 1 199 ? -13.036 8.902 16.484 1.00 97.44 199 GLU A C 1
ATOM 1575 O O . GLU A 1 199 ? -14.173 8.497 16.742 1.00 97.44 199 GLU A O 1
ATOM 1580 N N . GLU A 1 200 ? -12.823 9.807 15.523 1.00 97.38 200 GLU A N 1
ATOM 1581 C CA . GLU A 1 200 ? -13.895 10.291 14.650 1.00 97.38 200 GLU A CA 1
ATOM 1582 C C . GLU A 1 200 ? -14.429 9.183 13.743 1.00 97.38 200 GLU A C 1
ATOM 1584 O O . GLU A 1 200 ? -15.647 9.026 13.631 1.00 97.38 200 GLU A O 1
ATOM 1589 N N . GLN A 1 201 ? -13.550 8.392 13.127 1.00 97.81 201 GLN A N 1
ATOM 1590 C CA . GLN A 1 201 ? -13.987 7.297 12.265 1.00 97.81 201 GLN A CA 1
ATOM 1591 C C . GLN A 1 201 ? -14.710 6.210 13.067 1.00 97.81 201 GLN A C 1
ATOM 1593 O O . GLN A 1 201 ? -15.792 5.785 12.673 1.00 97.81 201 GLN A O 1
ATOM 1598 N N . ALA A 1 202 ? -14.211 5.826 14.245 1.00 97.12 202 ALA A N 1
ATOM 1599 C CA . ALA A 1 202 ? -14.829 4.804 15.093 1.00 97.12 202 ALA A CA 1
ATOM 1600 C C . ALA A 1 202 ? -16.213 5.218 15.625 1.00 97.12 202 ALA A C 1
ATOM 1602 O O . ALA A 1 202 ? -17.051 4.364 15.932 1.00 97.12 202 ALA A O 1
ATOM 1603 N N . ARG A 1 203 ? -16.507 6.524 15.713 1.00 96.31 203 ARG A N 1
ATOM 1604 C CA . ARG A 1 203 ? -17.868 7.014 15.998 1.00 96.31 203 ARG A CA 1
ATOM 1605 C C . ARG A 1 203 ? -18.842 6.732 14.854 1.00 96.31 203 ARG A C 1
ATOM 1607 O O . ARG A 1 203 ? -20.016 6.484 15.119 1.00 96.31 203 ARG A O 1
ATOM 1614 N N . ARG A 1 204 ? -18.366 6.746 13.609 1.00 96.19 204 ARG A N 1
ATOM 1615 C CA . ARG A 1 204 ? -19.184 6.604 12.393 1.00 96.19 204 ARG A CA 1
ATOM 1616 C C . ARG A 1 204 ? -19.233 5.174 11.867 1.00 96.19 204 ARG A C 1
ATOM 1618 O O . ARG A 1 204 ? -20.248 4.786 11.300 1.00 96.19 204 ARG A O 1
ATOM 1625 N N . ASP A 1 205 ? -18.169 4.409 12.081 1.00 96.75 205 ASP A N 1
ATOM 1626 C CA . ASP A 1 205 ? -17.993 3.061 11.557 1.00 96.75 205 ASP A CA 1
ATOM 1627 C C . ASP A 1 205 ? -17.959 2.023 12.700 1.00 96.75 205 ASP A C 1
ATOM 1629 O O . ASP A 1 205 ? -16.957 1.898 13.417 1.00 96.75 205 ASP A O 1
ATOM 1633 N N . PRO A 1 206 ? -19.052 1.256 12.894 1.00 95.94 206 PRO A N 1
ATOM 1634 C CA . PRO A 1 206 ? -19.096 0.172 13.871 1.00 95.94 206 PRO A CA 1
ATOM 1635 C C . PRO A 1 206 ? -18.057 -0.924 13.616 1.00 95.94 206 PRO A C 1
ATOM 1637 O O . PRO A 1 206 ? -17.628 -1.573 14.570 1.00 95.94 206 PRO A O 1
ATOM 1640 N N . LYS A 1 207 ? -17.651 -1.140 12.360 1.00 96.81 207 LYS A N 1
ATOM 1641 C CA . LYS A 1 207 ? -16.669 -2.159 11.995 1.00 96.81 207 LYS A CA 1
ATOM 1642 C C . LYS A 1 207 ? -15.276 -1.737 12.431 1.00 96.81 207 LYS A C 1
ATOM 1644 O O . LYS A 1 207 ? -14.626 -2.511 13.124 1.00 96.81 207 LYS A O 1
ATOM 1649 N N . LEU A 1 208 ? -14.870 -0.493 12.154 1.00 97.44 208 LEU A N 1
ATOM 1650 C CA . LEU A 1 208 ? -13.629 0.064 12.708 1.00 97.44 208 LEU A CA 1
ATOM 1651 C C . LEU A 1 208 ? -13.615 -0.042 14.235 1.00 97.44 208 LEU A C 1
ATOM 1653 O O . LEU A 1 208 ? -12.628 -0.471 14.824 1.00 97.44 208 LEU A O 1
ATOM 1657 N N . ARG A 1 209 ? -14.733 0.286 14.889 1.00 96.00 209 ARG A N 1
ATOM 1658 C CA . ARG A 1 209 ? -14.850 0.156 16.346 1.00 96.00 209 ARG A CA 1
ATOM 1659 C C . ARG A 1 209 ? -14.640 -1.278 16.830 1.00 96.00 209 ARG A C 1
ATOM 1661 O O . ARG A 1 209 ? -14.022 -1.477 17.873 1.00 96.00 209 ARG A O 1
ATOM 1668 N N . HIS A 1 210 ? -15.137 -2.263 16.084 1.00 96.06 210 HIS A N 1
ATOM 1669 C CA . HIS A 1 210 ? -14.888 -3.668 16.378 1.00 96.06 210 HIS A CA 1
ATOM 1670 C C . HIS A 1 210 ? -13.409 -4.028 16.184 1.00 96.06 210 HIS A C 1
ATOM 1672 O O . HIS A 1 210 ? -12.834 -4.644 17.079 1.00 96.06 210 HIS A O 1
ATOM 1678 N N . VAL A 1 211 ? -12.762 -3.555 15.112 1.00 97.38 211 VAL A N 1
ATOM 1679 C CA . VAL A 1 211 ? -11.317 -3.747 14.886 1.00 97.38 211 VAL A CA 1
ATOM 1680 C C . VAL A 1 211 ? -10.494 -3.213 16.064 1.00 97.38 211 VAL A C 1
ATOM 1682 O O . VAL A 1 211 ? -9.612 -3.906 16.560 1.00 97.38 211 VAL A O 1
ATOM 1685 N N . LEU A 1 212 ? -10.838 -2.040 16.613 1.00 97.19 212 LEU A N 1
ATOM 1686 C CA . LEU A 1 212 ? -10.148 -1.467 17.781 1.00 97.19 212 LEU A CA 1
ATOM 1687 C C . LEU A 1 212 ? -10.193 -2.361 19.038 1.00 97.19 212 LEU A C 1
ATOM 1689 O O . LEU A 1 212 ? -9.403 -2.175 19.966 1.00 97.19 212 LEU A O 1
ATOM 1693 N N . THR A 1 213 ? -11.090 -3.350 19.103 1.00 95.62 213 THR A N 1
ATOM 1694 C CA . THR A 1 213 ? -11.086 -4.335 20.198 1.00 95.62 213 THR A CA 1
ATOM 1695 C C . THR A 1 213 ? -9.895 -5.292 20.145 1.00 95.62 213 THR A C 1
ATOM 1697 O O . THR A 1 213 ? -9.528 -5.830 21.187 1.00 95.62 213 THR A O 1
ATOM 1700 N N . GLY A 1 214 ? -9.257 -5.444 18.980 1.00 95.06 214 GLY A N 1
ATOM 1701 C CA . GLY A 1 214 ? -8.074 -6.281 18.777 1.00 95.06 214 GLY A CA 1
ATOM 1702 C C . GLY A 1 214 ? -6.728 -5.583 18.938 1.00 95.06 214 GLY A C 1
ATOM 1703 O O . GLY A 1 214 ? -5.722 -6.276 19.015 1.00 95.06 214 GLY A O 1
ATOM 1704 N N . VAL A 1 215 ? -6.699 -4.250 19.023 1.00 95.56 215 VAL A N 1
ATOM 1705 C CA . VAL A 1 215 ? -5.449 -3.480 19.151 1.00 95.56 215 VAL A CA 1
ATOM 1706 C C . VAL A 1 215 ? -4.786 -3.773 20.497 1.00 95.56 215 VAL A C 1
ATOM 1708 O O . VAL A 1 215 ? -5.442 -3.693 21.549 1.00 95.56 215 VAL A O 1
ATOM 1711 N N . TRP A 1 216 ? -3.483 -4.070 20.498 1.00 93.19 216 TRP A N 1
ATOM 1712 C CA . TRP A 1 216 ? -2.739 -4.310 21.730 1.00 93.19 216 TRP A CA 1
ATOM 1713 C C . TRP A 1 216 ? -2.313 -2.999 22.378 1.00 93.19 216 TRP A C 1
ATOM 1715 O O . TRP A 1 216 ? -1.175 -2.567 22.313 1.00 93.19 216 TRP A O 1
ATOM 1725 N N . VAL A 1 217 ? -3.227 -2.389 23.130 1.00 91.38 217 VAL A N 1
ATOM 1726 C CA . VAL A 1 217 ? -2.999 -1.101 23.814 1.00 91.38 217 VAL A CA 1
ATOM 1727 C C . VAL A 1 217 ? -1.762 -1.049 24.733 1.00 91.38 217 VAL A C 1
ATOM 1729 O O . VAL A 1 217 ? -1.347 0.033 25.133 1.00 91.38 217 VAL A O 1
ATOM 1732 N N . THR A 1 218 ? -1.165 -2.193 25.083 1.00 89.19 218 THR A N 1
ATOM 1733 C CA . THR A 1 218 ? 0.071 -2.284 25.873 1.00 89.19 218 THR A CA 1
ATOM 1734 C C . THR A 1 218 ? 1.329 -1.843 25.127 1.00 89.19 218 THR A C 1
ATOM 1736 O O . THR A 1 218 ? 2.306 -1.499 25.790 1.00 89.19 218 THR A O 1
ATOM 1739 N N . SER A 1 219 ? 1.334 -1.879 23.792 1.00 85.25 219 SER A N 1
ATOM 1740 C CA . SER A 1 219 ? 2.434 -1.367 22.960 1.00 85.25 219 SER A CA 1
ATOM 1741 C C . SER A 1 219 ? 2.335 0.152 22.750 1.00 85.25 219 SER A C 1
ATOM 1743 O O . SER A 1 219 ? 3.337 0.829 22.516 1.00 85.25 219 SER A O 1
ATOM 1745 N N . LEU A 1 220 ? 1.137 0.714 22.945 1.00 90.50 220 LEU A N 1
ATOM 1746 C CA . LEU A 1 220 ? 0.853 2.134 22.791 1.00 90.50 220 LEU A CA 1
ATOM 1747 C C . LEU A 1 220 ? 1.275 2.955 24.015 1.00 90.50 220 LEU A C 1
ATOM 1749 O O . LEU A 1 220 ? 1.343 2.491 25.157 1.00 90.50 220 LEU A O 1
ATOM 1753 N N . ARG A 1 221 ? 1.476 4.258 23.795 1.00 91.62 221 ARG A N 1
ATOM 1754 C CA . ARG A 1 221 ? 1.597 5.220 24.898 1.00 91.62 221 ARG A CA 1
ATOM 1755 C C . ARG A 1 221 ? 0.330 5.202 25.770 1.00 91.62 221 ARG A C 1
ATOM 1757 O O . ARG A 1 221 ? -0.765 5.167 25.211 1.00 91.62 221 ARG A O 1
ATOM 1764 N N . PRO A 1 222 ? 0.431 5.350 27.106 1.00 93.31 222 PRO A N 1
ATOM 1765 C CA . PRO A 1 222 ? -0.728 5.256 28.000 1.00 93.31 222 PRO A CA 1
ATOM 1766 C C . PRO A 1 222 ? -1.888 6.210 27.678 1.00 93.31 222 PRO A C 1
ATOM 1768 O O . PRO A 1 222 ? -3.050 5.853 27.852 1.00 93.31 222 PRO A O 1
ATOM 1771 N N . ASP A 1 223 ? -1.593 7.424 27.207 1.00 93.69 223 ASP A N 1
ATOM 1772 C CA . ASP A 1 223 ? -2.615 8.402 26.829 1.00 93.69 223 ASP A CA 1
ATOM 1773 C C . ASP A 1 223 ? -3.325 8.039 25.517 1.00 93.69 223 ASP A C 1
ATOM 1775 O O . ASP A 1 223 ? -4.534 8.226 25.400 1.00 93.69 223 ASP A O 1
ATOM 1779 N N . VAL A 1 224 ? -2.598 7.450 24.565 1.00 94.62 224 VAL A N 1
ATOM 1780 C CA . VAL A 1 224 ? -3.161 6.902 23.324 1.00 94.62 224 VAL A CA 1
ATOM 1781 C C . VAL A 1 224 ? -3.995 5.655 23.620 1.00 94.62 224 VAL A C 1
ATOM 1783 O O . VAL A 1 224 ? -5.135 5.560 23.172 1.00 94.62 224 VAL A O 1
ATOM 1786 N N . ALA A 1 225 ? -3.471 4.741 24.440 1.00 95.06 225 ALA A N 1
ATOM 1787 C CA . ALA A 1 225 ? -4.160 3.537 24.894 1.00 95.06 225 ALA A CA 1
ATOM 1788 C C . ALA A 1 225 ? -5.531 3.855 25.515 1.00 95.06 225 ALA A C 1
ATOM 1790 O O . ALA A 1 225 ? -6.539 3.280 25.110 1.00 95.06 225 ALA A O 1
ATOM 1791 N N . ALA A 1 226 ? -5.591 4.832 26.428 1.00 95.69 226 ALA A N 1
ATOM 1792 C CA . ALA A 1 226 ? -6.839 5.253 27.066 1.00 95.69 226 ALA A CA 1
ATOM 1793 C C . ALA A 1 226 ? -7.876 5.800 26.066 1.00 95.69 226 ALA A C 1
ATOM 1795 O O . ALA A 1 226 ? -9.080 5.605 26.240 1.00 95.69 226 ALA A O 1
ATOM 1796 N N . ARG A 1 227 ? -7.418 6.478 25.009 1.00 96.69 227 ARG A N 1
ATOM 1797 C CA . ARG A 1 227 ? -8.275 7.009 23.940 1.00 96.69 227 ARG A CA 1
ATOM 1798 C C . ARG A 1 227 ? -8.798 5.911 23.021 1.00 96.69 227 ARG A C 1
ATOM 1800 O O . ARG A 1 227 ? -9.993 5.875 22.736 1.00 96.69 227 ARG A O 1
ATOM 1807 N N . VAL A 1 228 ? -7.942 4.965 22.638 1.00 95.69 228 VAL A N 1
ATOM 1808 C CA . VAL A 1 228 ? -8.345 3.761 21.893 1.00 95.69 228 VAL A CA 1
ATOM 1809 C C . VAL A 1 228 ? -9.363 2.945 22.699 1.00 95.69 228 VAL A C 1
ATOM 1811 O O . VAL A 1 228 ? -10.393 2.541 22.155 1.00 95.69 228 VAL A O 1
ATOM 1814 N N . ASP 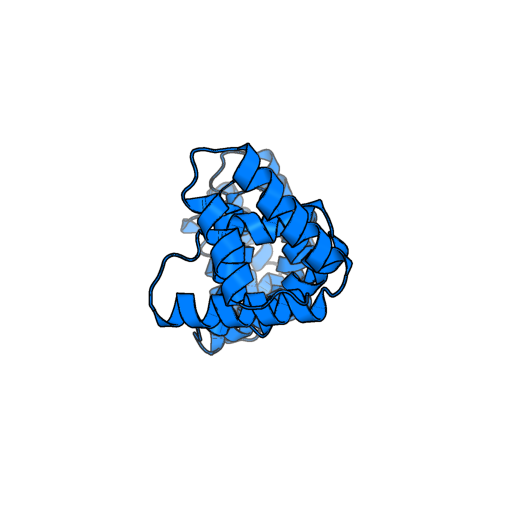A 1 229 ? -9.139 2.783 24.008 1.00 95.12 229 ASP A N 1
ATOM 1815 C CA . ASP A 1 229 ? -10.081 2.147 24.935 1.00 95.12 229 ASP A CA 1
ATOM 1816 C C . ASP A 1 229 ? -11.440 2.852 24.963 1.00 95.12 229 ASP A C 1
ATOM 1818 O O . ASP A 1 229 ? -12.486 2.207 24.858 1.00 95.12 229 ASP A O 1
ATOM 1822 N N . ALA A 1 230 ? -11.450 4.181 25.060 1.00 95.00 230 ALA A N 1
ATOM 1823 C CA . ALA A 1 230 ? -12.689 4.949 25.026 1.00 95.00 230 ALA A CA 1
ATOM 1824 C C . ALA A 1 230 ? -13.422 4.795 23.680 1.00 95.00 230 ALA A C 1
ATOM 1826 O O . ALA A 1 230 ? -14.637 4.575 23.661 1.00 95.00 230 ALA A O 1
ATOM 1827 N N . ALA A 1 231 ? -12.687 4.850 22.564 1.00 94.69 231 ALA A N 1
ATOM 1828 C CA . ALA A 1 231 ? -13.234 4.740 21.216 1.00 94.69 231 ALA A CA 1
ATOM 1829 C C . ALA A 1 231 ? -13.901 3.379 20.965 1.00 94.69 231 ALA A C 1
ATOM 1831 O O . ALA A 1 231 ? -14.996 3.330 20.396 1.00 94.69 231 ALA A O 1
ATOM 1832 N N . ARG A 1 232 ? -13.301 2.276 21.438 1.00 92.00 232 ARG A N 1
ATOM 1833 C CA . ARG A 1 232 ? -13.885 0.929 21.288 1.00 92.00 232 ARG A CA 1
ATOM 1834 C C . ARG A 1 232 ? -15.098 0.676 22.190 1.00 92.00 232 ARG A C 1
ATOM 1836 O O . ARG A 1 232 ? -15.962 -0.121 21.835 1.00 92.00 232 ARG A O 1
ATOM 1843 N N . LEU A 1 233 ? -15.213 1.378 23.321 1.00 82.75 233 LEU A N 1
ATOM 1844 C CA . LEU A 1 233 ? -16.306 1.209 24.291 1.00 82.75 233 LEU A CA 1
ATOM 1845 C C . LEU A 1 233 ? -17.593 1.982 23.956 1.00 82.75 233 LEU A C 1
ATOM 1847 O O . LEU A 1 233 ? -18.630 1.717 24.563 1.00 82.75 233 LEU A O 1
ATOM 1851 N N . HIS A 1 234 ? -17.596 2.879 22.965 1.00 67.12 234 HIS A N 1
ATOM 1852 C CA . HIS A 1 234 ? -18.796 3.612 22.514 1.00 67.12 234 HIS A CA 1
ATOM 1853 C C . HIS A 1 234 ? -19.882 2.736 21.830 1.00 67.12 234 HIS A C 1
ATOM 1855 O O . HIS A 1 234 ? -20.731 3.237 21.098 1.00 67.12 234 HIS A O 1
ATOM 1861 N N . VAL A 1 235 ? -19.897 1.422 22.082 1.00 51.12 235 VAL A N 1
ATOM 1862 C CA . VAL A 1 235 ? -20.933 0.464 21.642 1.00 51.12 235 VAL A CA 1
ATOM 1863 C C . VAL A 1 235 ? -22.156 0.445 22.575 1.00 51.12 235 VAL A C 1
ATOM 1865 O O . VAL A 1 235 ? -23.170 -0.149 22.229 1.00 51.12 235 VAL A O 1
ATOM 1868 N N . GLN A 1 236 ? -22.111 1.087 23.745 1.00 38.84 236 GLN A N 1
ATOM 1869 C CA . GLN A 1 236 ? -23.197 0.994 24.728 1.00 38.84 236 GLN A CA 1
ATOM 1870 C C . GLN A 1 236 ? -23.887 2.340 24.970 1.00 38.84 236 GLN A C 1
ATOM 1872 O O . GLN A 1 236 ? -23.501 3.080 25.871 1.00 38.84 236 GLN A O 1
ATOM 1877 N N . ASN A 1 237 ? -24.908 2.632 24.155 1.00 36.06 237 ASN A N 1
ATOM 1878 C CA . ASN A 1 237 ? -26.147 3.327 24.539 1.00 36.06 237 ASN A CA 1
ATOM 1879 C C . ASN A 1 237 ? -27.236 3.071 23.495 1.00 36.06 237 ASN A C 1
ATOM 1881 O O . ASN A 1 237 ? -26.984 3.366 22.306 1.00 36.06 237 ASN A O 1
#

Foldseek 3Di:
DQQALVLVVVLLVCCVPDPDPVSVVVSLVVLLVNCVVDLVSVLVSVLVNLVVCVVVVHQLVSCLVSLVSCCVRPVVSNLVLLCCLLVRVSSLSSLVNVCPDPPRCLVSSCVSQPLLNLLVLVVVCQVPVDCSSCSSVVSLLCVLAVVPDPVSLVRNLVSNLVPDDPSCLLVSQAPNVLSCLDRVDPPPVSNVVSLVVLLVVLVVDVSSLVSLVNHPLVNHDPVSSVSSVVSNPVPDD

Secondary structure (DSSP, 8-state):
-PPPHHHHHHHHHHHHH-S-HHHHHHHHHHHHHHHHH-HHHHHHHHHHHHHHHHHHT---TTHHHHHHHHHHH-HHHHHHHHTTTTT-HHHHHHHHHGGGSTT-THHHHHHHH-HHHHHHHHHHHHHH--GGGTHHHHHHHHHHHTT--HHHHHHHHHHHHHH--TTTHHHHIIIIIHHHH--SS--HHHHHHHHHHHHHHHHH-HHHHHHTTSS-TTTS-HHHHHHHHHHHHTT--

Sequence (237 aa):
MALDRTRLDELVWVEALSDDQTREDAAMAELMAEATRDIDHLTAVLLDALRETNGAGNDASGYDAVLEAIRRAQPAAFARLLQLVPHEPALWDALYFLRIGDDSPISEIIDALGAATISRAWHNYERTKEDRSWWAIDVLHDLTVHDHDEGLHRELLLQLVSDADDETMWTLAAGPVEDFLQPEAANRDLIESRVSWIEEQARRDPKLRHVLTGVWVTSLRPDVAARVDAARLHVQN